Protein AF-0000000079914104 (afdb_homodimer)

InterPro domains:
  IPR000845 Nucleoside phosphorylase domain [PF01048] (27-162)
  IPR035994 Nucleoside phosphorylase superfamily [G3DSA:3.40.50.1580] (1-183)
  IPR035994 Nucleoside phosphorylase superfamily [SSF53167] (6-178)

Structure (mmCIF, N/CA/C/O backbone):
data_AF-0000000079914104-model_v1
#
loop_
_entity.id
_entity.type
_entity.pdbx_description
1 polymer Nucleosidase
#
loop_
_atom_site.group_PDB
_atom_site.id
_atom_site.type_symbol
_atom_site.label_atom_id
_atom_site.label_alt_id
_atom_site.label_comp_id
_atom_site.label_asym_id
_atom_site.label_entity_id
_atom_site.label_seq_id
_atom_site.pdbx_PDB_ins_code
_atom_site.Cartn_x
_atom_site.Cartn_y
_atom_site.Cartn_z
_atom_site.occupancy
_atom_site.B_iso_or_equiv
_atom_site.auth_seq_id
_atom_site.auth_comp_id
_atom_site.auth_asym_id
_atom_site.auth_atom_id
_atom_site.pdbx_PDB_model_num
ATOM 1 N N . MET A 1 1 ? -22.203 20.688 16.156 1 65.44 1 MET A N 1
ATOM 2 C CA . MET A 1 1 ? -22.875 19.812 15.203 1 65.44 1 MET A CA 1
ATOM 3 C C . MET A 1 1 ? -21.875 18.859 14.539 1 65.44 1 MET A C 1
ATOM 5 O O . MET A 1 1 ? -20.734 19.234 14.297 1 65.44 1 MET A O 1
ATOM 9 N N . SER A 1 2 ? -22.172 17.594 14.477 1 76.88 2 SER A N 1
ATOM 10 C CA . SER A 1 2 ? -21.281 16.578 13.922 1 76.88 2 SER A CA 1
ATOM 11 C C . SER A 1 2 ? -20.984 16.859 12.453 1 76.88 2 SER A C 1
ATOM 13 O O . SER A 1 2 ? -21.875 17.266 11.695 1 76.88 2 SER A O 1
ATOM 15 N N . ARG A 1 3 ? -19.688 17.062 12.133 1 85.38 3 ARG A N 1
ATOM 16 C CA . ARG A 1 3 ? -19.25 17.188 10.742 1 85.38 3 ARG A CA 1
ATOM 17 C C . ARG A 1 3 ? -19.031 15.812 10.109 1 85.38 3 ARG A C 1
ATOM 19 O O . ARG A 1 3 ? -17.906 15.469 9.742 1 85.38 3 ARG A O 1
ATOM 26 N N . SER A 1 4 ? -20.141 15.109 9.859 1 85.88 4 SER A N 1
ATOM 27 C CA . SER A 1 4 ? -20.078 13.742 9.344 1 85.88 4 SER A CA 1
ATOM 28 C C . SER A 1 4 ? -19.734 13.742 7.852 1 85.88 4 SER A C 1
ATOM 30 O O . SER A 1 4 ? -19.484 12.68 7.27 1 85.88 4 SER A O 1
ATOM 32 N N . ASP A 1 5 ? -19.641 14.969 7.359 1 94.81 5 ASP A N 1
ATOM 33 C CA . ASP A 1 5 ? -19.312 15.102 5.945 1 94.81 5 ASP A CA 1
ATOM 34 C C . ASP A 1 5 ? -17.797 15.055 5.723 1 94.81 5 ASP A C 1
ATOM 36 O O . ASP A 1 5 ? -17.328 15.039 4.582 1 94.81 5 ASP A O 1
ATOM 40 N N . ILE A 1 6 ? -17.031 15.039 6.879 1 97.25 6 ILE A N 1
ATOM 41 C CA . ILE A 1 6 ? -15.578 15 6.805 1 97.25 6 ILE A CA 1
ATOM 42 C C . ILE A 1 6 ? -15.047 13.828 7.625 1 97.25 6 ILE A C 1
ATOM 44 O O . ILE A 1 6 ? -15.469 13.617 8.766 1 97.25 6 ILE A O 1
ATOM 48 N N . LEU A 1 7 ? -14.219 13.047 7.031 1 98.31 7 LEU A N 1
ATOM 49 C CA . LEU A 1 7 ? -13.484 11.992 7.719 1 98.31 7 LEU A CA 1
ATOM 50 C C . LEU A 1 7 ? -12 12.328 7.809 1 98.31 7 LEU A C 1
ATOM 52 O O . LEU A 1 7 ? -11.32 12.438 6.785 1 98.31 7 LEU A O 1
ATOM 56 N N . VAL A 1 8 ? -11.523 12.547 9.023 1 98.81 8 VAL A N 1
ATOM 57 C CA . VAL A 1 8 ? -10.102 12.812 9.234 1 98.81 8 VAL A CA 1
ATOM 58 C C . VAL A 1 8 ? -9.344 11.492 9.352 1 98.81 8 VAL A C 1
ATOM 60 O O . VAL A 1 8 ? -9.727 10.617 10.133 1 98.81 8 VAL A O 1
ATOM 63 N N . VAL A 1 9 ? -8.289 11.336 8.555 1 98.88 9 VAL A N 1
ATOM 64 C CA . VAL A 1 9 ? -7.5 10.109 8.492 1 98.88 9 VAL A CA 1
ATOM 65 C C . VAL A 1 9 ? -6.074 10.391 8.969 1 98.88 9 VAL A C 1
ATOM 67 O O . VAL A 1 9 ? -5.418 11.312 8.484 1 98.88 9 VAL A O 1
ATOM 70 N N . SER A 1 10 ? -5.617 9.609 9.922 1 98.81 10 SER A N 1
ATOM 71 C CA . SER A 1 10 ? -4.27 9.719 10.469 1 98.81 10 SER A CA 1
ATOM 72 C C . SER A 1 10 ? -3.633 8.344 10.664 1 98.81 10 SER A C 1
ATOM 74 O O . SER A 1 10 ? -4.328 7.367 10.945 1 98.81 10 SER A O 1
ATOM 76 N N . ALA A 1 11 ? -2.295 8.312 10.531 1 97.94 11 ALA A N 1
ATOM 77 C CA . ALA A 1 11 ? -1.605 7.039 10.727 1 97.94 11 ALA A CA 1
ATOM 78 C C . ALA A 1 11 ? -1.602 6.641 12.203 1 97.94 11 ALA A C 1
ATOM 80 O O . ALA A 1 11 ? -1.778 5.469 12.531 1 97.94 11 ALA A O 1
ATOM 81 N N . THR A 1 12 ? -1.404 7.637 13.031 1 96.81 12 THR A N 1
ATOM 82 C CA . THR A 1 12 ? -1.257 7.336 14.445 1 96.81 12 THR A CA 1
ATOM 83 C C . THR A 1 12 ? -2.211 8.188 15.281 1 96.81 12 THR A C 1
ATOM 85 O O . THR A 1 12 ? -2.607 9.273 14.859 1 96.81 12 THR A O 1
ATOM 88 N N . LYS A 1 13 ? -2.549 7.66 16.516 1 96.69 13 LYS A N 1
ATOM 89 C CA . LYS A 1 13 ? -3.383 8.398 17.453 1 96.69 13 LYS A CA 1
ATOM 90 C C . LYS A 1 13 ? -2.703 9.695 17.891 1 96.69 13 LYS A C 1
ATOM 92 O O . LYS A 1 13 ? -3.367 10.711 18.109 1 96.69 13 LYS A O 1
ATOM 97 N N . ALA A 1 14 ? -1.361 9.672 17.969 1 94.94 14 ALA A N 1
ATOM 98 C CA . ALA A 1 14 ? -0.592 10.82 18.438 1 94.94 14 ALA A CA 1
ATOM 99 C C . ALA A 1 14 ? -0.78 12.016 17.5 1 94.94 14 ALA A C 1
ATOM 101 O O . ALA A 1 14 ? -0.919 13.148 17.969 1 94.94 14 ALA A O 1
ATOM 102 N N . GLU A 1 15 ? -0.862 11.773 16.25 1 95.69 15 GLU A N 1
ATOM 103 C CA . GLU A 1 15 ? -1.019 12.844 15.266 1 95.69 15 GLU A CA 1
ATOM 104 C C . GLU A 1 15 ? -2.434 13.414 15.289 1 95.69 15 GLU A C 1
ATOM 106 O O . GLU A 1 15 ? -2.654 14.555 14.883 1 95.69 15 GLU A O 1
ATOM 111 N N . ALA A 1 16 ? -3.383 12.656 15.766 1 98 16 ALA A N 1
ATOM 112 C CA . ALA A 1 16 ? -4.789 13.039 15.695 1 98 16 ALA A CA 1
ATOM 113 C C . ALA A 1 16 ? -5.312 13.461 17.062 1 98 16 ALA A C 1
ATOM 115 O O . ALA A 1 16 ? -6.516 13.68 17.234 1 98 16 ALA A O 1
ATOM 116 N N . VAL A 1 17 ? -4.414 13.57 18.016 1 97.69 17 VAL A N 1
ATOM 117 C CA . VAL A 1 17 ? -4.805 13.672 19.422 1 97.69 17 VAL A CA 1
ATOM 118 C C . VAL A 1 17 ? -5.57 14.969 19.656 1 97.69 17 VAL A C 1
ATOM 120 O O . VAL A 1 17 ? -6.422 15.039 20.547 1 97.69 17 VAL A O 1
ATOM 123 N N . HIS A 1 18 ? -5.43 15.977 18.859 1 98.31 18 HIS A N 1
ATOM 124 C CA . HIS A 1 18 ? -6.062 17.266 19.094 1 98.31 18 HIS A CA 1
ATOM 125 C C . HIS A 1 18 ? -7.152 17.547 18.062 1 98.31 18 HIS A C 1
ATOM 127 O O . HIS A 1 18 ? -7.684 18.656 17.984 1 98.31 18 HIS A O 1
ATOM 133 N N . VAL A 1 19 ? -7.461 16.531 17.188 1 98.38 19 VAL A N 1
ATOM 134 C CA . VAL A 1 19 ? -8.531 16.719 16.203 1 98.38 19 VAL A CA 1
ATOM 135 C C . VAL A 1 19 ? -9.82 17.094 16.922 1 98.38 19 VAL A C 1
ATOM 137 O O . VAL A 1 19 ? -10.219 16.438 17.891 1 98.38 19 VAL A O 1
ATOM 140 N N . PRO A 1 20 ? -10.492 18.172 16.5 1 97.81 20 PRO A N 1
ATOM 141 C CA . PRO A 1 20 ? -11.75 18.562 17.141 1 97.81 20 PRO A CA 1
ATOM 142 C C . PRO A 1 20 ? -12.766 17.422 17.188 1 97.81 20 PRO A C 1
ATOM 144 O O . PRO A 1 20 ? -12.859 16.641 16.234 1 97.81 20 PRO A O 1
ATOM 147 N N . PRO A 1 21 ? -13.562 17.344 18.203 1 96 21 PRO A N 1
ATOM 148 C CA . PRO A 1 21 ? -14.445 16.203 18.422 1 96 21 PRO A CA 1
ATOM 149 C C . PRO A 1 21 ? -15.586 16.125 17.406 1 96 21 PRO A C 1
ATOM 151 O O . PRO A 1 21 ? -16.25 15.102 17.281 1 96 21 PRO A O 1
ATOM 154 N N . GLU A 1 22 ? -15.844 17.203 16.703 1 96.56 22 GLU A N 1
ATOM 155 C CA . GLU A 1 22 ? -16.938 17.203 15.734 1 96.56 22 GLU A CA 1
ATOM 156 C C . GLU A 1 22 ? -16.578 16.375 14.508 1 96.56 22 GLU A C 1
ATOM 158 O O . GLU A 1 22 ? -17.453 16.047 13.703 1 96.56 22 GLU A O 1
ATOM 163 N N . PHE A 1 23 ? -15.273 16.047 14.344 1 97.62 23 PHE A N 1
ATOM 164 C CA . PHE A 1 23 ? -14.852 15.273 13.188 1 97.62 23 PHE A CA 1
ATOM 165 C C . PHE A 1 23 ? -14.75 13.797 13.547 1 97.62 23 PHE A C 1
ATOM 167 O O . PHE A 1 23 ? -14.305 13.438 14.641 1 97.62 23 PHE A O 1
ATOM 174 N N . ASP A 1 24 ? -15.172 12.922 12.633 1 97.06 24 ASP A N 1
ATOM 175 C CA . ASP A 1 24 ? -14.828 11.508 12.727 1 97.06 24 ASP A CA 1
ATOM 176 C C . ASP A 1 24 ? -13.359 11.273 12.375 1 97.06 24 ASP A C 1
ATOM 178 O O . ASP A 1 24 ? -12.828 11.898 11.461 1 97.06 24 ASP A O 1
ATOM 182 N N . VAL A 1 25 ? -12.703 10.359 13.141 1 98.44 25 VAL A N 1
ATOM 183 C CA . VAL A 1 25 ? -11.289 10.094 12.938 1 98.44 25 VAL A CA 1
ATOM 184 C C . VAL A 1 25 ? -11.078 8.617 12.609 1 98.44 25 VAL A C 1
ATOM 186 O O . VAL A 1 25 ? -11.672 7.746 13.25 1 98.44 25 VAL A O 1
ATOM 189 N N . LEU A 1 26 ? -10.328 8.336 11.625 1 98.62 26 LEU A N 1
ATOM 190 C CA . LEU A 1 26 ? -9.867 7 11.289 1 98.62 26 LEU A CA 1
ATOM 191 C C . LEU A 1 26 ? -8.359 6.875 11.492 1 98.62 26 LEU A C 1
ATOM 193 O O . LEU A 1 26 ? -7.578 7.602 10.875 1 98.62 26 LEU A O 1
ATOM 197 N N . ILE A 1 27 ? -7.961 5.992 12.375 1 98.69 27 ILE A N 1
ATOM 198 C CA . ILE A 1 27 ? -6.555 5.66 12.562 1 98.69 27 ILE A CA 1
ATOM 199 C C . ILE A 1 27 ? -6.191 4.453 11.703 1 98.69 27 ILE A C 1
ATOM 201 O O . ILE A 1 27 ? -6.746 3.365 11.883 1 98.69 27 ILE A O 1
ATOM 205 N N . THR A 1 28 ? -5.223 4.613 10.828 1 98.31 28 THR A N 1
ATOM 206 C CA . THR A 1 28 ? -4.996 3.592 9.812 1 98.31 28 THR A CA 1
ATOM 207 C C . THR A 1 28 ? -3.857 2.662 10.219 1 98.31 28 THR A C 1
ATOM 209 O O . THR A 1 28 ? -3.77 1.53 9.742 1 98.31 28 THR A O 1
ATOM 212 N N . GLY A 1 29 ? -2.98 3.189 11.047 1 97.19 29 GLY A N 1
ATOM 213 C CA . GLY A 1 29 ? -1.681 2.553 11.18 1 97.19 29 GLY A CA 1
ATOM 214 C C . GLY A 1 29 ? -0.665 3.047 10.172 1 97.19 29 GLY A C 1
ATOM 215 O O . GLY A 1 29 ? -1.014 3.77 9.234 1 97.19 29 GLY A O 1
ATOM 216 N N . ILE A 1 30 ? 0.564 2.623 10.383 1 97.5 30 ILE A N 1
ATOM 217 C CA . ILE A 1 30 ? 1.672 3.189 9.617 1 97.5 30 ILE A CA 1
ATOM 218 C C . ILE A 1 30 ? 1.919 2.35 8.367 1 97.5 30 ILE A C 1
ATOM 220 O O . ILE A 1 30 ? 1.896 1.118 8.422 1 97.5 30 ILE A O 1
ATOM 224 N N . GLY A 1 31 ? 2.094 3.064 7.254 1 97.81 31 GLY A N 1
ATOM 225 C CA . GLY A 1 31 ? 2.451 2.396 6.012 1 97.81 31 GLY A CA 1
ATOM 226 C C . GLY A 1 31 ? 1.366 2.48 4.957 1 97.81 31 GLY A C 1
ATOM 227 O O . GLY A 1 31 ? 0.191 2.67 5.277 1 97.81 31 GLY A O 1
ATOM 228 N N . LYS A 1 32 ? 1.755 2.246 3.736 1 98.38 32 LYS A N 1
ATOM 229 C CA . LYS A 1 32 ? 0.856 2.426 2.6 1 98.38 32 LYS A CA 1
ATOM 230 C C . LYS A 1 32 ? -0.249 1.375 2.6 1 98.38 32 LYS A C 1
ATOM 232 O O . LYS A 1 32 ? -1.427 1.705 2.445 1 98.38 32 LYS A O 1
ATOM 237 N N . VAL A 1 33 ? 0.101 0.104 2.848 1 98.62 33 VAL A N 1
ATOM 238 C CA . VAL A 1 33 ? -0.882 -0.971 2.768 1 98.62 33 VAL A CA 1
ATOM 239 C C . VAL A 1 33 ? -1.924 -0.803 3.869 1 98.62 33 VAL A C 1
ATOM 241 O O . VAL A 1 33 ? -3.127 -0.886 3.613 1 98.62 33 VAL A O 1
ATOM 244 N N . SER A 1 34 ? -1.472 -0.48 5.086 1 98.5 34 SER A N 1
ATOM 245 C CA . SER A 1 34 ? -2.391 -0.256 6.195 1 98.5 34 SER A CA 1
ATOM 246 C C . SER A 1 34 ? -3.34 0.9 5.906 1 98.5 34 SER A C 1
ATOM 248 O O . SER A 1 34 ? -4.551 0.778 6.098 1 98.5 34 SER A O 1
ATOM 250 N N . ALA A 1 35 ? -2.773 1.968 5.414 1 98.69 35 ALA A N 1
ATOM 251 C CA . ALA A 1 35 ? -3.572 3.154 5.121 1 98.69 35 ALA A CA 1
ATOM 252 C C . ALA A 1 35 ? -4.574 2.879 4.004 1 98.69 35 ALA A C 1
ATOM 254 O O . ALA A 1 35 ? -5.75 3.227 4.113 1 98.69 35 ALA A O 1
ATOM 255 N N . ALA A 1 36 ? -4.094 2.236 2.951 1 98.69 36 ALA A N 1
ATOM 256 C CA . ALA A 1 36 ? -4.938 1.932 1.799 1 98.69 36 ALA A CA 1
ATOM 257 C C . ALA A 1 36 ? -6.137 1.081 2.207 1 98.69 36 ALA A C 1
ATOM 259 O O . ALA A 1 36 ? -7.281 1.407 1.875 1 98.69 36 ALA A O 1
ATOM 260 N N . VAL A 1 37 ? -5.891 0.035 2.975 1 98.69 37 VAL A N 1
ATOM 261 C CA . VAL A 1 37 ? -6.934 -0.907 3.361 1 98.69 37 VAL A CA 1
ATOM 262 C C . VAL A 1 37 ? -7.918 -0.228 4.309 1 98.69 37 VAL A C 1
ATOM 264 O O . VAL A 1 37 ? -9.133 -0.339 4.137 1 98.69 37 VAL A O 1
ATOM 267 N N . ALA A 1 38 ? -7.391 0.498 5.285 1 98.69 38 ALA A N 1
ATOM 268 C CA . ALA A 1 38 ? -8.242 1.146 6.281 1 98.69 38 ALA A CA 1
ATOM 269 C C . ALA A 1 38 ? -9.203 2.135 5.621 1 98.69 38 ALA A C 1
ATOM 271 O O . ALA A 1 38 ? -10.398 2.146 5.926 1 98.69 38 ALA A O 1
ATOM 272 N N . VAL A 1 39 ? -8.664 2.928 4.723 1 98.81 39 VAL A N 1
ATOM 273 C CA . VAL A 1 39 ? -9.477 3.959 4.078 1 98.81 39 VAL A CA 1
ATOM 274 C C . VAL A 1 39 ? -10.492 3.309 3.146 1 98.81 39 VAL A C 1
ATOM 276 O O . VAL A 1 39 ? -11.68 3.645 3.182 1 98.81 39 VAL A O 1
ATOM 279 N N . ALA A 1 40 ? -10.055 2.342 2.336 1 98.5 40 ALA A N 1
ATOM 280 C CA . ALA A 1 40 ? -10.977 1.658 1.431 1 98.5 40 ALA A CA 1
ATOM 281 C C . ALA A 1 40 ? -12.094 0.975 2.205 1 98.5 40 ALA A C 1
ATOM 283 O O . ALA A 1 40 ? -13.266 1.066 1.822 1 98.5 40 ALA A O 1
ATOM 284 N N . LYS A 1 41 ? -11.734 0.336 3.285 1 97.56 41 LYS A N 1
ATOM 285 C CA . LYS A 1 41 ? -12.727 -0.35 4.113 1 97.56 41 LYS A CA 1
ATOM 286 C C . LYS A 1 41 ? -13.711 0.64 4.727 1 97.56 41 LYS A C 1
ATOM 288 O O . LYS A 1 41 ? -14.922 0.442 4.648 1 97.56 41 LYS A O 1
ATOM 293 N N . ALA A 1 42 ? -13.195 1.707 5.305 1 97.62 42 ALA A N 1
ATOM 294 C CA . ALA A 1 42 ? -14.047 2.699 5.961 1 97.62 42 ALA A CA 1
ATOM 295 C C . ALA A 1 42 ? -15.016 3.334 4.969 1 97.62 42 ALA A C 1
ATOM 297 O O . ALA A 1 42 ? -16.203 3.51 5.277 1 97.62 42 ALA A O 1
ATOM 298 N N . LEU A 1 43 ? -14.523 3.639 3.791 1 97.06 43 LEU A N 1
ATOM 299 C CA . LEU A 1 43 ? -15.344 4.328 2.803 1 97.06 43 LEU A CA 1
ATOM 300 C C . LEU A 1 43 ? -16.406 3.396 2.225 1 97.06 43 LEU A C 1
ATOM 302 O O . LEU A 1 43 ? -17.406 3.854 1.673 1 97.06 43 LEU A O 1
ATOM 306 N N . GLY A 1 44 ? -16.156 2.074 2.311 1 93.62 44 GLY A N 1
ATOM 307 C CA . GLY A 1 44 ? -17.156 1.099 1.918 1 93.62 44 GLY A CA 1
ATOM 308 C C . GLY A 1 44 ? -18.422 1.175 2.752 1 93.62 44 GLY A C 1
ATOM 309 O O . GLY A 1 44 ? -19.484 0.708 2.328 1 93.62 44 GLY A O 1
ATOM 310 N N . ASP A 1 45 ? -18.312 1.759 3.926 1 91.56 45 ASP A N 1
ATOM 311 C CA . ASP A 1 45 ? -19.453 1.853 4.84 1 91.56 45 ASP A CA 1
ATOM 312 C C . ASP A 1 45 ? -20.344 3.041 4.488 1 91.56 45 ASP A C 1
ATOM 314 O O . ASP A 1 45 ? -21.438 3.193 5.047 1 91.56 45 ASP A O 1
ATOM 318 N N . TYR A 1 46 ? -19.875 3.904 3.557 1 93.12 46 TYR A N 1
ATOM 319 C CA . TYR A 1 46 ? -20.656 5.059 3.113 1 93.12 46 TYR A CA 1
ATOM 320 C C . TYR A 1 46 ? -21.391 4.758 1.816 1 93.12 46 TYR A C 1
ATOM 322 O O . TYR A 1 46 ? -20.875 4.035 0.957 1 93.12 46 TYR A O 1
ATOM 330 N N . PRO A 1 47 ? -22.625 5.355 1.673 1 91.12 47 PRO A N 1
ATOM 331 C CA . PRO A 1 47 ? -23.266 5.242 0.367 1 91.12 47 PRO A CA 1
ATOM 332 C C . PRO A 1 47 ? -22.469 5.902 -0.752 1 91.12 47 PRO A C 1
ATOM 334 O O . PRO A 1 47 ? -21.812 6.922 -0.525 1 91.12 47 PRO A O 1
ATOM 337 N N . SER A 1 48 ? -22.562 5.301 -1.927 1 88.38 48 SER A N 1
ATOM 338 C CA . SER A 1 48 ? -21.781 5.773 -3.068 1 88.38 48 SER A CA 1
ATOM 339 C C . SER A 1 48 ? -22.078 7.242 -3.367 1 88.38 48 SER A C 1
ATOM 341 O O . SER A 1 48 ? -21.203 7.969 -3.84 1 88.38 48 SER A O 1
ATOM 343 N N . SER A 1 49 ? -23.25 7.703 -3.006 1 90.25 49 SER A N 1
ATOM 344 C CA . SER A 1 49 ? -23.672 9.062 -3.336 1 90.25 49 SER A CA 1
ATOM 345 C C . SER A 1 49 ? -23.344 10.023 -2.201 1 90.25 49 SER A C 1
ATOM 347 O O . SER A 1 49 ? -23.516 11.242 -2.344 1 90.25 49 SER A O 1
ATOM 349 N N . GLN A 1 50 ? -22.844 9.461 -1.125 1 93.12 50 GLN A N 1
ATOM 350 C CA . GLN A 1 50 ? -22.641 10.305 0.047 1 93.12 50 GLN A CA 1
ATOM 351 C C . GLN A 1 50 ? -21.297 10 0.713 1 93.12 50 GLN A C 1
ATOM 353 O O . GLN A 1 50 ? -21.234 9.75 1.919 1 93.12 50 GLN A O 1
ATOM 358 N N . LYS A 1 51 ? -20.281 10.078 -0.081 1 96.44 51 LYS A N 1
ATOM 359 C CA . LYS A 1 51 ? -18.938 9.906 0.472 1 96.44 51 LYS A CA 1
ATOM 360 C C . LYS A 1 51 ? -18.469 11.172 1.186 1 96.44 51 LYS A C 1
ATOM 362 O O . LYS A 1 51 ? -18.75 12.281 0.734 1 96.44 51 LYS A O 1
ATOM 367 N N . PRO A 1 52 ? -17.781 11.055 2.262 1 97.44 52 PRO A N 1
ATOM 368 C CA . PRO A 1 52 ? -17.234 12.234 2.932 1 97.44 52 PRO A CA 1
ATOM 369 C C . PRO A 1 52 ? -16 12.797 2.213 1 97.44 52 PRO A C 1
ATOM 371 O O . PRO A 1 52 ? -15.398 12.109 1.389 1 97.44 52 PRO A O 1
ATOM 374 N N . LEU A 1 53 ? -15.734 14.055 2.498 1 97.44 53 LEU A N 1
ATOM 375 C CA . LEU A 1 53 ? -14.383 14.547 2.242 1 97.44 53 LEU A CA 1
ATOM 376 C C . LEU A 1 53 ? -13.383 13.898 3.191 1 97.44 53 LEU A C 1
ATOM 378 O O . LEU A 1 53 ? -13.539 13.969 4.414 1 97.44 53 LEU A O 1
ATOM 382 N N . VAL A 1 54 ? -12.422 13.258 2.625 1 98.44 54 VAL A N 1
ATOM 383 C CA . VAL A 1 54 ? -11.359 12.672 3.438 1 98.44 54 VAL A CA 1
ATOM 384 C C . VAL A 1 54 ? -10.219 13.664 3.59 1 98.44 54 VAL A C 1
ATOM 386 O O . VAL A 1 54 ? -9.719 14.203 2.6 1 98.44 54 VAL A O 1
ATOM 389 N N . VAL A 1 55 ? -9.852 13.953 4.828 1 98.69 55 VAL A N 1
ATOM 390 C CA . VAL A 1 55 ? -8.703 14.805 5.109 1 98.69 55 VAL A CA 1
ATOM 391 C C . VAL A 1 55 ? -7.609 13.992 5.801 1 98.69 55 VAL A C 1
ATOM 393 O O . VAL A 1 55 ? -7.742 13.633 6.973 1 98.69 55 VAL A O 1
ATOM 396 N N . ASN A 1 56 ? -6.566 13.742 5.074 1 98.88 56 ASN A N 1
ATOM 397 C CA . ASN A 1 56 ? -5.414 13.055 5.656 1 98.88 56 ASN A CA 1
ATOM 398 C C . ASN A 1 56 ? -4.461 14.039 6.328 1 98.88 56 ASN A C 1
ATOM 400 O O . ASN A 1 56 ? -3.867 14.891 5.66 1 98.88 56 ASN A O 1
ATOM 404 N N . ILE A 1 57 ? -4.324 13.883 7.578 1 98.81 57 ILE A N 1
ATOM 405 C CA . ILE A 1 57 ? -3.393 14.727 8.32 1 98.81 57 ILE A CA 1
ATOM 406 C C . ILE A 1 57 ? -2.199 13.891 8.781 1 98.81 57 ILE A C 1
ATOM 408 O O . ILE A 1 57 ? -2.303 12.672 8.914 1 98.81 57 ILE A O 1
ATOM 412 N N . GLY A 1 58 ? -1.088 14.586 9.008 1 97.69 58 GLY A N 1
ATOM 413 C CA . GLY A 1 58 ? 0.087 13.93 9.555 1 97.69 58 GLY A CA 1
ATOM 414 C C . GLY A 1 58 ? 1.354 14.75 9.414 1 97.69 58 GLY A C 1
ATOM 415 O O . GLY A 1 58 ? 1.34 15.82 8.797 1 97.69 58 GLY A O 1
ATOM 416 N N . THR A 1 59 ? 2.406 14.25 10.031 1 95.5 59 THR A N 1
ATOM 417 C CA . THR A 1 59 ? 3.721 14.859 9.883 1 95.5 59 THR A CA 1
ATOM 418 C C . THR A 1 59 ? 4.391 14.391 8.594 1 95.5 59 THR A C 1
ATOM 420 O O . THR A 1 59 ? 4.047 13.336 8.055 1 95.5 59 THR A O 1
ATOM 423 N N . ALA A 1 60 ? 5.227 15.234 8.055 1 95.56 60 ALA A N 1
ATOM 424 C CA . ALA A 1 60 ? 6.031 14.898 6.879 1 95.56 60 ALA A CA 1
ATOM 425 C C . ALA A 1 60 ? 7.473 15.359 7.055 1 95.56 60 ALA A C 1
ATOM 427 O O . ALA A 1 60 ? 7.762 16.219 7.902 1 95.56 60 ALA A O 1
ATOM 428 N N . GLY A 1 61 ? 8.344 14.688 6.379 1 93.5 61 GLY A N 1
ATOM 429 C CA . GLY A 1 61 ? 9.711 15.18 6.285 1 93.5 61 GLY A CA 1
ATOM 430 C C . GLY A 1 61 ? 9.906 16.188 5.172 1 93.5 61 GLY A C 1
ATOM 431 O O . GLY A 1 61 ? 9.328 16.047 4.09 1 93.5 61 GLY A O 1
ATOM 432 N N . ALA A 1 62 ? 10.727 17.156 5.453 1 94.25 62 ALA A N 1
ATOM 433 C CA . ALA A 1 62 ? 11.102 18.109 4.418 1 94.25 62 ALA A CA 1
ATOM 434 C C . ALA A 1 62 ? 12.266 17.578 3.582 1 94.25 62 ALA A C 1
ATOM 436 O O . ALA A 1 62 ? 13.211 16.984 4.121 1 94.25 62 ALA A O 1
ATOM 437 N N . LEU A 1 63 ? 12.164 17.812 2.25 1 94.25 63 LEU A N 1
ATOM 438 C CA . LEU A 1 63 ? 13.25 17.391 1.375 1 94.25 63 LEU A CA 1
ATOM 439 C C . LEU A 1 63 ? 14.148 18.562 1.008 1 94.25 63 LEU A C 1
ATOM 441 O O . LEU A 1 63 ? 15.219 18.375 0.434 1 94.25 63 LEU A O 1
ATOM 445 N N . HIS A 1 64 ? 13.625 19.75 1.264 1 91.62 64 HIS A N 1
ATOM 446 C CA . HIS A 1 64 ? 14.406 20.969 1.042 1 91.62 64 HIS A CA 1
ATOM 447 C C . HIS A 1 64 ? 14.641 21.719 2.348 1 91.62 64 HIS A C 1
ATOM 449 O O . HIS A 1 64 ? 13.797 21.688 3.248 1 91.62 64 HIS A O 1
ATOM 455 N N . GLU A 1 65 ? 15.734 22.422 2.271 1 81.06 65 GLU A N 1
ATOM 456 C CA . GLU A 1 65 ? 16.062 23.219 3.449 1 81.06 65 GLU A CA 1
ATOM 457 C C . GLU A 1 65 ? 15.016 24.297 3.707 1 81.06 65 GLU A C 1
ATOM 459 O O . GLU A 1 65 ? 14.453 24.859 2.766 1 81.06 65 GLU A O 1
ATOM 464 N N . HIS A 1 66 ? 14.672 24.5 4.91 1 74.38 66 HIS A N 1
ATOM 465 C CA . HIS A 1 66 ? 13.836 25.594 5.402 1 74.38 66 HIS A CA 1
ATOM 466 C C . HIS A 1 66 ? 12.367 25.359 5.082 1 74.38 66 HIS A C 1
ATOM 468 O O . HIS A 1 66 ? 11.555 26.297 5.137 1 74.38 66 HIS A O 1
ATOM 474 N N . HIS A 1 67 ? 12.117 24.188 4.59 1 80.62 67 HIS A N 1
ATOM 475 C CA . HIS A 1 67 ? 10.703 23.875 4.457 1 80.62 67 HIS A CA 1
ATOM 476 C C . HIS A 1 67 ? 10.102 23.453 5.793 1 80.62 67 HIS A C 1
ATOM 478 O O . HIS A 1 67 ? 10.453 22.406 6.336 1 80.62 67 HIS A O 1
ATOM 484 N N . SER A 1 68 ? 9.406 24.344 6.41 1 90.88 68 SER A N 1
ATOM 485 C CA . SER A 1 68 ? 8.68 24.047 7.637 1 90.88 68 SER A CA 1
ATOM 486 C C . SER A 1 68 ? 7.281 24.656 7.617 1 90.88 68 SER A C 1
ATOM 488 O O . SER A 1 68 ? 6.992 25.531 6.793 1 90.88 68 SER A O 1
ATOM 490 N N . GLY A 1 69 ? 6.457 24.047 8.43 1 94.81 69 GLY A N 1
ATOM 491 C CA . GLY A 1 69 ? 5.102 24.562 8.516 1 94.81 69 GLY A CA 1
ATOM 492 C C . GLY A 1 69 ? 4.066 23.609 7.949 1 94.81 69 GLY A C 1
ATOM 493 O O . GLY A 1 69 ? 4.266 22.391 7.941 1 94.81 69 GLY A O 1
ATOM 494 N N . LEU A 1 70 ? 2.934 24.219 7.594 1 97.06 70 LEU A N 1
ATOM 495 C CA . LEU A 1 70 ? 1.807 23.438 7.105 1 97.06 70 LEU A CA 1
ATOM 496 C C . LEU A 1 70 ? 1.782 23.406 5.582 1 97.06 70 LEU A C 1
ATOM 498 O O . LEU A 1 70 ? 1.993 24.438 4.938 1 97.06 70 LEU A O 1
ATOM 502 N N . PHE A 1 71 ? 1.56 22.266 5.086 1 98.06 71 PHE A N 1
ATOM 503 C CA . PHE A 1 71 ? 1.481 22.094 3.641 1 98.06 71 PHE A CA 1
ATOM 504 C C . PHE A 1 71 ? 0.188 21.375 3.256 1 98.06 71 PHE A C 1
ATOM 506 O O . PHE A 1 71 ? -0.293 20.516 3.986 1 98.06 71 PHE A O 1
ATOM 513 N N . THR A 1 72 ? -0.36 21.719 2.125 1 98.5 72 THR A N 1
ATOM 514 C CA . THR A 1 72 ? -1.465 21.031 1.469 1 98.5 72 THR A CA 1
ATOM 515 C C . THR A 1 72 ? -1.082 20.625 0.049 1 98.5 72 THR A C 1
ATOM 517 O O . THR A 1 72 ? -1.451 21.297 -0.916 1 98.5 72 THR A O 1
ATOM 520 N N . PRO A 1 73 ? -0.381 19.531 -0.083 1 98.62 73 PRO A N 1
ATOM 521 C CA . PRO A 1 73 ? 0.218 19.141 -1.362 1 98.62 73 PRO A CA 1
ATOM 522 C C . PRO A 1 73 ? -0.794 19.125 -2.506 1 98.62 73 PRO A C 1
ATOM 524 O O . PRO A 1 73 ? -1.938 18.703 -2.312 1 98.62 73 PRO A O 1
ATOM 527 N N . SER A 1 74 ? -0.353 19.484 -3.746 1 98.69 74 SER A N 1
ATOM 528 C CA . SER A 1 74 ? -1.154 19.469 -4.965 1 98.69 74 SER A CA 1
ATOM 529 C C . SER A 1 74 ? -0.92 18.188 -5.758 1 98.69 74 SER A C 1
ATOM 531 O O . SER A 1 74 ? -1.688 17.875 -6.668 1 98.69 74 SER A O 1
ATOM 533 N N . THR A 1 75 ? 0.212 17.562 -5.422 1 98.69 75 THR A N 1
ATOM 534 C CA . THR A 1 75 ? 0.588 16.312 -6.066 1 98.69 75 THR A CA 1
ATOM 535 C C . THR A 1 75 ? 1.135 15.32 -5.043 1 98.69 75 THR A C 1
ATOM 537 O O . THR A 1 75 ? 1.843 15.703 -4.113 1 98.69 75 THR A O 1
ATOM 540 N N . VAL A 1 76 ? 0.78 14.117 -5.195 1 98.81 76 VAL A N 1
ATOM 541 C CA . VAL A 1 76 ? 1.341 13.07 -4.34 1 98.81 76 VAL A CA 1
ATOM 542 C C . VAL A 1 76 ? 1.874 11.93 -5.199 1 98.81 76 VAL A C 1
ATOM 544 O O . VAL A 1 76 ? 1.24 11.531 -6.18 1 98.81 76 VAL A O 1
ATOM 547 N N . LEU A 1 77 ? 3.062 11.469 -4.875 1 98.5 77 LEU A N 1
ATOM 548 C CA . LEU A 1 77 ? 3.771 10.438 -5.625 1 98.5 77 LEU A CA 1
ATOM 549 C C . LEU A 1 77 ? 3.898 9.156 -4.805 1 98.5 77 LEU A C 1
ATOM 551 O O . LEU A 1 77 ? 4.156 9.211 -3.602 1 98.5 77 LEU A O 1
ATOM 555 N N . ASN A 1 78 ? 3.66 8.039 -5.434 1 98.19 78 ASN A N 1
ATOM 556 C CA . ASN A 1 78 ? 4.129 6.754 -4.926 1 98.19 78 ASN A CA 1
ATOM 557 C C . ASN A 1 78 ? 5.594 6.516 -5.273 1 98.19 78 ASN A C 1
ATOM 559 O O . ASN A 1 78 ? 5.902 5.785 -6.219 1 98.19 78 ASN A O 1
ATOM 563 N N . HIS A 1 79 ? 6.496 7.02 -4.457 1 94.62 79 HIS A N 1
ATOM 564 C CA . HIS A 1 79 ? 7.852 7.25 -4.953 1 94.62 79 HIS A CA 1
ATOM 565 C C . HIS A 1 79 ? 8.672 5.965 -4.918 1 94.62 79 HIS A C 1
ATOM 567 O O . HIS A 1 79 ? 9.688 5.855 -5.609 1 94.62 79 HIS A O 1
ATOM 573 N N . ASP A 1 80 ? 8.25 4.988 -4.105 1 91.69 80 ASP A N 1
ATOM 574 C CA . ASP A 1 80 ? 9.125 3.83 -3.951 1 91.69 80 ASP A CA 1
ATOM 575 C C . ASP A 1 80 ? 8.68 2.684 -4.859 1 91.69 80 ASP A C 1
ATOM 577 O O . ASP A 1 80 ? 9.234 1.586 -4.801 1 91.69 80 ASP A O 1
ATOM 581 N N . ILE A 1 81 ? 7.684 2.867 -5.695 1 95 81 ILE A N 1
ATOM 582 C CA . ILE A 1 81 ? 7.309 1.836 -6.66 1 95 81 ILE A CA 1
ATOM 583 C C . ILE A 1 81 ? 8.188 1.953 -7.906 1 95 81 ILE A C 1
ATOM 585 O O . ILE A 1 81 ? 8.547 3.059 -8.312 1 95 81 ILE A O 1
ATOM 589 N N . SER A 1 82 ? 8.523 0.828 -8.5 1 94.25 82 SER A N 1
ATOM 590 C CA . SER A 1 82 ? 9.328 0.813 -9.719 1 94.25 82 SER A CA 1
ATOM 591 C C . SER A 1 82 ? 8.484 1.169 -10.938 1 94.25 82 SER A C 1
ATOM 593 O O . SER A 1 82 ? 8.352 0.368 -11.867 1 94.25 82 SER A O 1
ATOM 595 N N . GLY A 1 83 ? 8 2.385 -10.898 1 93.62 83 GLY A N 1
ATOM 596 C CA . GLY A 1 83 ? 7.051 2.809 -11.914 1 93.62 83 GLY A CA 1
ATOM 597 C C . GLY A 1 83 ? 7.617 2.748 -13.32 1 93.62 83 GLY A C 1
ATOM 598 O O . GLY A 1 83 ? 6.973 2.232 -14.234 1 93.62 83 GLY A O 1
ATOM 599 N N . ASP A 1 84 ? 8.859 3.203 -13.508 1 91.94 84 ASP A N 1
ATOM 600 C CA . ASP A 1 84 ? 9.492 3.219 -14.82 1 91.94 84 ASP A CA 1
ATOM 601 C C . ASP A 1 84 ? 9.695 1.8 -15.344 1 91.94 84 ASP A C 1
ATOM 603 O O . ASP A 1 84 ? 9.445 1.524 -16.516 1 91.94 84 ASP A O 1
ATOM 607 N N . ALA A 1 85 ? 10.133 0.948 -14.445 1 91 85 ALA A N 1
ATOM 608 C CA . ALA A 1 85 ? 10.352 -0.443 -14.836 1 91 85 ALA A CA 1
ATOM 609 C C . ALA A 1 85 ? 9.039 -1.116 -15.227 1 91 85 ALA A C 1
ATOM 611 O O . ALA A 1 85 ? 8.977 -1.858 -16.203 1 91 85 ALA A O 1
ATOM 612 N N . ILE A 1 86 ? 7.992 -0.842 -14.492 1 93.12 86 ILE A N 1
ATOM 613 C CA . ILE A 1 86 ? 6.676 -1.418 -14.75 1 93.12 86 ILE A CA 1
ATOM 614 C C . ILE A 1 86 ? 6.156 -0.935 -16.094 1 93.12 86 ILE A C 1
ATOM 616 O O . ILE A 1 86 ? 5.684 -1.732 -16.906 1 93.12 86 ILE A O 1
ATOM 620 N N . ARG A 1 87 ? 6.301 0.325 -16.359 1 93.5 87 ARG A N 1
ATOM 621 C CA . ARG A 1 87 ? 5.871 0.896 -17.641 1 93.5 87 ARG A CA 1
ATOM 622 C C . ARG A 1 87 ? 6.688 0.331 -18.797 1 93.5 87 ARG A C 1
ATOM 624 O O . ARG A 1 87 ? 6.156 0.091 -19.875 1 93.5 87 ARG A O 1
ATOM 631 N N . ALA A 1 88 ? 7.98 0.078 -18.562 1 90.12 88 ALA A N 1
ATOM 632 C CA . ALA A 1 88 ? 8.859 -0.488 -19.578 1 90.12 88 ALA A CA 1
ATOM 633 C C . ALA A 1 88 ? 8.422 -1.897 -19.969 1 90.12 88 ALA A C 1
ATOM 635 O O . ALA A 1 88 ? 8.664 -2.346 -21.078 1 90.12 88 ALA A O 1
ATOM 636 N N . LEU A 1 89 ? 7.73 -2.555 -19.078 1 86.81 89 LEU A N 1
ATOM 637 C CA . LEU A 1 89 ? 7.23 -3.902 -19.328 1 86.81 89 LEU A CA 1
ATOM 638 C C . LEU A 1 89 ? 5.844 -3.857 -19.969 1 86.81 89 LEU A C 1
ATOM 640 O O . LEU A 1 89 ? 5.215 -4.898 -20.172 1 86.81 89 LEU A O 1
ATOM 644 N N . GLY A 1 90 ? 5.301 -2.672 -20.172 1 89.19 90 GLY A N 1
ATOM 645 C CA . GLY A 1 90 ? 4.051 -2.516 -20.906 1 89.19 90 GLY A CA 1
ATOM 646 C C . GLY A 1 90 ? 2.84 -2.445 -19.984 1 89.19 90 GLY A C 1
ATOM 647 O O . GLY A 1 90 ? 1.708 -2.652 -20.438 1 89.19 90 GLY A O 1
ATOM 648 N N . HIS A 1 91 ? 3.121 -2.15 -18.688 1 91.88 91 HIS A N 1
ATOM 649 C CA . HIS A 1 91 ? 2.014 -2.1 -17.75 1 91.88 91 HIS A CA 1
ATOM 650 C C . HIS A 1 91 ? 1.784 -0.68 -17.234 1 91.88 91 HIS A C 1
ATOM 652 O O . HIS A 1 91 ? 2.709 0.135 -17.219 1 91.88 91 HIS A O 1
ATOM 658 N N . GLU A 1 92 ? 0.561 -0.443 -16.875 1 92.12 92 GLU A N 1
ATOM 659 C CA . GLU A 1 92 ? 0.224 0.82 -16.219 1 92.12 92 GLU A CA 1
ATOM 660 C C . GLU A 1 92 ? 0.439 0.739 -14.719 1 92.12 92 GLU A C 1
ATOM 662 O O . GLU A 1 92 ? 0.34 -0.34 -14.125 1 92.12 92 GLU A O 1
ATOM 667 N N . VAL A 1 93 ? 0.826 1.87 -14.18 1 93.44 93 VAL A N 1
ATOM 668 C CA . VAL A 1 93 ? 1.024 1.933 -12.734 1 93.44 93 VAL A CA 1
ATOM 669 C C . VAL A 1 93 ? 0.548 3.283 -12.211 1 93.44 93 VAL A C 1
ATOM 671 O O . VAL A 1 93 ? 0.752 4.316 -12.852 1 93.44 93 VAL A O 1
ATOM 674 N N . ALA A 1 94 ? -0.167 3.256 -11.117 1 91.25 94 ALA A N 1
ATOM 675 C CA . ALA A 1 94 ? -0.568 4.484 -10.43 1 91.25 94 ALA A CA 1
ATOM 676 C C . ALA A 1 94 ? 0.52 4.957 -9.477 1 91.25 94 ALA A C 1
ATOM 678 O O . ALA A 1 94 ? 0.727 4.359 -8.414 1 91.25 94 ALA A O 1
ATOM 679 N N . ASP A 1 95 ? 1.241 6.023 -9.953 1 97.06 95 ASP A N 1
ATOM 680 C CA . ASP A 1 95 ? 2.328 6.457 -9.078 1 97.06 95 ASP A CA 1
ATOM 681 C C . ASP A 1 95 ? 2.34 7.973 -8.922 1 97.06 95 ASP A C 1
ATOM 683 O O . ASP A 1 95 ? 3.283 8.539 -8.367 1 97.06 95 ASP A O 1
ATOM 687 N N . ARG A 1 96 ? 1.333 8.594 -9.438 1 97.81 96 ARG A N 1
ATOM 688 C CA . ARG A 1 96 ? 1.185 10.039 -9.328 1 97.81 96 ARG A CA 1
ATOM 689 C C . ARG A 1 96 ? -0.286 10.438 -9.336 1 97.81 96 ARG A C 1
ATOM 691 O O . ARG A 1 96 ? -1.061 9.969 -10.172 1 97.81 96 ARG A O 1
ATOM 698 N N . LEU A 1 97 ? -0.673 11.242 -8.383 1 98.5 97 LEU A N 1
ATOM 699 C CA . LEU A 1 97 ? -2.037 11.758 -8.312 1 98.5 97 LEU A CA 1
ATOM 700 C C . LEU A 1 97 ? -2.041 13.266 -8.125 1 98.5 97 LEU A C 1
ATOM 702 O O . LEU A 1 97 ? -1.222 13.805 -7.375 1 98.5 97 LEU A O 1
ATOM 706 N N . GLU A 1 98 ? -2.955 13.883 -8.789 1 98.31 98 GLU A N 1
ATOM 707 C CA . GLU A 1 98 ? -3.18 15.312 -8.586 1 98.31 98 GLU A CA 1
ATOM 708 C C . GLU A 1 98 ? -4.238 15.555 -7.516 1 98.31 98 GLU A C 1
ATOM 710 O O . GLU A 1 98 ? -5.266 14.875 -7.484 1 98.31 98 GLU A O 1
ATOM 715 N N . MET A 1 99 ? -3.916 16.375 -6.637 1 97.88 99 MET A N 1
ATOM 716 C CA . MET A 1 99 ? -4.82 16.766 -5.559 1 97.88 99 MET A CA 1
ATOM 717 C C . MET A 1 99 ? -5.391 18.156 -5.805 1 97.88 99 MET A C 1
ATOM 719 O O . MET A 1 99 ? -4.656 19.156 -5.789 1 97.88 99 MET A O 1
ATOM 723 N N . PRO A 1 100 ? -6.668 18.266 -5.918 1 92.81 100 PRO A N 1
ATOM 724 C CA . PRO A 1 100 ? -7.242 19.578 -6.16 1 92.81 100 PRO A CA 1
ATOM 725 C C . PRO A 1 100 ? -7.047 20.547 -4.984 1 92.81 100 PRO A C 1
ATOM 727 O O . PRO A 1 100 ? -6.941 20.094 -3.838 1 92.81 100 PRO A O 1
ATOM 730 N N . GLU A 1 101 ? -6.918 21.844 -5.238 1 90.88 101 GLU A N 1
ATOM 731 C CA . GLU A 1 101 ? -6.906 22.938 -4.27 1 90.88 101 GLU A CA 1
ATOM 732 C C . GLU A 1 101 ? -5.691 22.844 -3.352 1 90.88 101 GLU A C 1
ATOM 734 O O . GLU A 1 101 ? -5.746 23.266 -2.191 1 90.88 101 GLU A O 1
ATOM 739 N N . GLY A 1 102 ? -4.629 22.188 -3.826 1 97.25 102 GLY A N 1
ATOM 740 C CA . GLY A 1 102 ? -3.402 22.109 -3.051 1 97.25 102 GLY A CA 1
ATOM 741 C C . GLY A 1 102 ? -2.578 23.391 -3.123 1 97.25 102 GLY A C 1
ATOM 742 O O . GLY A 1 102 ? -3.004 24.375 -3.723 1 97.25 102 GLY A O 1
ATOM 743 N N . ASP A 1 103 ? -1.426 23.422 -2.434 1 97.94 103 ASP A N 1
ATOM 744 C CA . ASP A 1 103 ? -0.616 24.641 -2.312 1 97.94 103 ASP A CA 1
ATOM 745 C C . ASP A 1 103 ? 0.554 24.609 -3.293 1 97.94 103 ASP A C 1
ATOM 747 O O . ASP A 1 103 ? 1.485 25.406 -3.174 1 97.94 103 ASP A O 1
ATOM 751 N N . GLY A 1 104 ? 0.624 23.656 -4.203 1 97.75 104 GLY A N 1
ATOM 752 C CA . GLY A 1 104 ? 1.681 23.562 -5.195 1 97.75 104 GLY A CA 1
ATOM 753 C C . GLY A 1 104 ? 2.793 22.609 -4.793 1 97.75 104 GLY A C 1
ATOM 754 O O . GLY A 1 104 ? 3.604 22.203 -5.629 1 97.75 104 GLY A O 1
ATOM 755 N N . SER A 1 105 ? 2.836 22.188 -3.518 1 98.06 105 SER A N 1
ATOM 756 C CA . SER A 1 105 ? 3.889 21.281 -3.059 1 98.06 105 SER A CA 1
ATOM 757 C C . SER A 1 105 ? 3.629 19.844 -3.512 1 98.06 105 SER A C 1
ATOM 759 O O . SER A 1 105 ? 2.496 19.5 -3.844 1 98.06 105 SER A O 1
ATOM 761 N N . VAL A 1 106 ? 4.746 19.078 -3.648 1 98.5 106 VAL A N 1
ATOM 762 C CA . VAL A 1 106 ? 4.703 17.688 -4.051 1 98.5 106 VAL A CA 1
ATOM 763 C C . VAL A 1 106 ? 5.098 16.797 -2.877 1 98.5 106 VAL A C 1
ATOM 765 O O . VAL A 1 106 ? 6.148 17 -2.262 1 98.5 106 VAL A O 1
ATOM 768 N N . LEU A 1 107 ? 4.223 15.891 -2.535 1 98.62 107 LEU A N 1
ATOM 769 C CA . LEU A 1 107 ? 4.461 14.93 -1.461 1 98.62 107 LEU A CA 1
ATOM 770 C C . LEU A 1 107 ? 4.871 13.57 -2.025 1 98.62 107 LEU A C 1
ATOM 772 O O . LEU A 1 107 ? 4.188 13.023 -2.895 1 98.62 107 LEU A O 1
ATOM 776 N N . ALA A 1 108 ? 6.02 13.047 -1.607 1 98.38 108 ALA A N 1
ATOM 777 C CA . ALA A 1 108 ? 6.461 11.703 -1.967 1 98.38 108 ALA A CA 1
ATOM 778 C C . ALA A 1 108 ? 6.16 10.711 -0.848 1 98.38 108 ALA A C 1
ATOM 780 O O . ALA A 1 108 ? 6.656 10.859 0.271 1 98.38 108 ALA A O 1
ATOM 781 N N . THR A 1 109 ? 5.359 9.742 -1.156 1 98.38 109 THR A N 1
ATOM 782 C CA . THR A 1 109 ? 4.969 8.734 -0.177 1 98.38 109 THR A CA 1
ATOM 783 C C . THR A 1 109 ? 5.699 7.422 -0.433 1 98.38 109 THR A C 1
ATOM 785 O O . THR A 1 109 ? 5.805 6.977 -1.578 1 98.38 109 THR A O 1
ATOM 788 N N . GLY A 1 110 ? 6.238 6.785 0.58 1 97 110 GLY A N 1
ATOM 789 C CA . GLY A 1 110 ? 6.891 5.484 0.503 1 97 110 GLY A CA 1
ATOM 790 C C . GLY A 1 110 ? 6.957 4.773 1.841 1 97 110 GLY A C 1
ATOM 791 O O . GLY A 1 110 ? 6.758 5.391 2.889 1 97 110 GLY A O 1
ATOM 792 N N . ASP A 1 111 ? 7.285 3.461 1.797 1 96.62 111 ASP A N 1
ATOM 793 C CA . ASP A 1 111 ? 7.277 2.637 3.002 1 96.62 111 ASP A CA 1
ATOM 794 C C . ASP A 1 111 ? 8.656 2.6 3.65 1 96.62 111 ASP A C 1
ATOM 796 O O . ASP A 1 111 ? 8.812 2.1 4.766 1 96.62 111 ASP A O 1
ATOM 800 N N . VAL A 1 112 ? 9.594 3.146 2.922 1 90.31 112 VAL A N 1
ATOM 801 C CA . VAL A 1 112 ? 10.953 3.158 3.447 1 90.31 112 VAL A CA 1
ATOM 802 C C . VAL A 1 112 ? 11.266 4.527 4.043 1 90.31 112 VAL A C 1
ATOM 804 O O . VAL A 1 112 ? 11 5.559 3.422 1 90.31 112 VAL A O 1
ATOM 807 N N . PHE A 1 113 ? 11.828 4.512 5.266 1 86.88 113 PHE A N 1
ATOM 808 C CA . PHE A 1 113 ? 12.336 5.762 5.816 1 86.88 113 PHE A CA 1
ATOM 809 C C . PHE A 1 113 ? 13.508 6.281 4.988 1 86.88 113 PHE A C 1
ATOM 811 O O . PHE A 1 113 ? 14.5 5.578 4.793 1 86.88 113 PHE A O 1
ATOM 818 N N . VAL A 1 114 ? 13.352 7.465 4.516 1 84.94 114 VAL A N 1
ATOM 819 C CA . VAL A 1 114 ? 14.391 8.062 3.688 1 84.94 114 VAL A CA 1
ATOM 820 C C . VAL A 1 114 ? 15.406 8.781 4.57 1 84.94 114 VAL A C 1
ATOM 822 O O . VAL A 1 114 ? 15.195 9.922 4.98 1 84.94 114 VAL A O 1
ATOM 825 N N . SER A 1 115 ? 16.469 8.141 4.938 1 80.12 115 SER A N 1
ATOM 826 C CA . SER A 1 115 ? 17.469 8.719 5.832 1 80.12 115 SER A CA 1
ATOM 827 C C . SER A 1 115 ? 18.797 8.93 5.113 1 80.12 115 SER A C 1
ATOM 829 O O . SER A 1 115 ? 19.625 9.742 5.543 1 80.12 115 SER A O 1
ATOM 831 N N . ASP A 1 116 ? 18.891 8.234 4.023 1 82.44 116 ASP A N 1
ATOM 832 C CA . ASP A 1 116 ? 20.125 8.352 3.254 1 82.44 116 ASP A CA 1
ATOM 833 C C . ASP A 1 116 ? 20.156 9.656 2.463 1 82.44 116 ASP A C 1
ATOM 835 O O . ASP A 1 116 ? 19.203 9.977 1.753 1 82.44 116 ASP A O 1
ATOM 839 N N . ALA A 1 117 ? 21.234 10.359 2.533 1 83.94 117 ALA A N 1
ATOM 840 C CA . ALA A 1 117 ? 21.344 11.68 1.923 1 83.94 117 ALA A CA 1
ATOM 841 C C . ALA A 1 117 ? 21.234 11.594 0.403 1 83.94 117 ALA A C 1
ATOM 843 O O . ALA A 1 117 ? 20.641 12.469 -0.231 1 83.94 117 ALA A O 1
ATOM 844 N N . GLY A 1 118 ? 21.859 10.555 -0.132 1 86.56 118 GLY A N 1
ATOM 845 C CA . GLY A 1 118 ? 21.781 10.398 -1.574 1 86.56 118 GLY A CA 1
ATOM 846 C C . GLY A 1 118 ? 20.375 10.141 -2.068 1 86.56 118 GLY A C 1
ATOM 847 O O . GLY A 1 118 ? 19.938 10.734 -3.057 1 86.56 118 GLY A O 1
ATOM 848 N N . VAL A 1 119 ? 19.672 9.328 -1.393 1 84.75 119 VAL A N 1
ATOM 849 C CA . VAL A 1 119 ? 18.281 9.016 -1.731 1 84.75 119 VAL A CA 1
ATOM 850 C C . VAL A 1 119 ? 17.422 10.266 -1.562 1 84.75 119 VAL A C 1
ATOM 852 O O . VAL A 1 119 ? 16.562 10.562 -2.404 1 84.75 119 VAL A O 1
ATOM 855 N N . ARG A 1 120 ? 17.703 10.984 -0.557 1 91 120 ARG A N 1
ATOM 856 C CA . ARG A 1 120 ? 16.953 12.211 -0.281 1 91 120 ARG A CA 1
ATOM 857 C C . ARG A 1 120 ? 17.172 13.242 -1.385 1 91 120 ARG A C 1
ATOM 859 O O . ARG A 1 120 ? 16.219 13.898 -1.815 1 91 120 ARG A O 1
ATOM 866 N N . ASP A 1 121 ? 18.391 13.344 -1.806 1 92.69 121 ASP A N 1
ATOM 867 C CA . ASP A 1 121 ? 18.719 14.305 -2.852 1 92.69 121 ASP A CA 1
ATOM 868 C C . ASP A 1 121 ? 17.969 13.984 -4.145 1 92.69 121 ASP A C 1
ATOM 870 O O . ASP A 1 121 ? 17.438 14.883 -4.801 1 92.69 121 ASP A O 1
ATOM 874 N N . VAL A 1 122 ? 17.969 12.75 -4.434 1 92.5 122 VAL A N 1
ATOM 875 C CA . VAL A 1 122 ? 17.281 12.32 -5.648 1 92.5 122 VAL A CA 1
ATOM 876 C C . VAL A 1 122 ? 15.789 12.602 -5.523 1 92.5 122 VAL A C 1
ATOM 878 O O . VAL A 1 122 ? 15.164 13.117 -6.457 1 92.5 122 VAL A O 1
ATOM 881 N N . LEU A 1 123 ? 15.281 12.352 -4.43 1 94.75 123 LEU A N 1
ATOM 882 C CA . LEU A 1 123 ? 13.859 12.562 -4.18 1 94.75 123 LEU A CA 1
ATOM 883 C C . LEU A 1 123 ? 13.516 14.047 -4.184 1 94.75 123 LEU A C 1
ATOM 885 O O . LEU A 1 123 ? 12.453 14.438 -4.68 1 94.75 123 LEU A O 1
ATOM 889 N N . ALA A 1 124 ? 14.406 14.852 -3.678 1 95.5 124 ALA A N 1
ATOM 890 C CA . ALA A 1 124 ? 14.203 16.297 -3.562 1 95.5 124 ALA A CA 1
ATOM 891 C C . ALA A 1 124 ? 14.102 16.938 -4.938 1 95.5 124 ALA A C 1
ATOM 893 O O . ALA A 1 124 ? 13.586 18.062 -5.07 1 95.5 124 ALA A O 1
ATOM 894 N N . GLU A 1 125 ? 14.578 16.234 -5.949 1 96.38 125 GLU A N 1
ATOM 895 C CA . GLU A 1 125 ? 14.5 16.766 -7.309 1 96.38 125 GLU A CA 1
ATOM 896 C C . GLU A 1 125 ? 13.07 16.766 -7.82 1 96.38 125 GLU A C 1
ATOM 898 O O . GLU A 1 125 ? 12.727 17.516 -8.734 1 96.38 125 GLU A O 1
ATOM 903 N N . ARG A 1 126 ? 12.25 16 -7.164 1 96.12 126 ARG A N 1
ATOM 904 C CA . ARG A 1 126 ? 10.922 15.875 -7.75 1 96.12 126 ARG A CA 1
ATOM 905 C C . ARG A 1 126 ? 9.836 16.062 -6.699 1 96.12 126 ARG A C 1
ATOM 907 O O . ARG A 1 126 ? 8.641 16.031 -7.012 1 96.12 126 ARG A O 1
ATOM 914 N N . ALA A 1 127 ? 10.234 16.203 -5.461 1 97.88 127 ALA A N 1
ATOM 915 C CA . ALA A 1 127 ? 9.25 16.344 -4.387 1 97.88 127 ALA A CA 1
ATOM 916 C C . ALA A 1 127 ? 9.719 17.359 -3.342 1 97.88 127 ALA A C 1
ATOM 918 O O . ALA A 1 127 ? 10.898 17.719 -3.311 1 97.88 127 ALA A O 1
ATOM 919 N N . ASP A 1 128 ? 8.773 17.812 -2.514 1 97.44 128 ASP A N 1
ATOM 920 C CA . ASP A 1 128 ? 9.055 18.781 -1.465 1 97.44 128 ASP A CA 1
ATOM 921 C C . ASP A 1 128 ? 9.031 18.125 -0.086 1 97.44 128 ASP A C 1
ATOM 923 O O . ASP A 1 128 ? 9.758 18.547 0.819 1 97.44 128 ASP A O 1
ATOM 927 N N . LEU A 1 129 ? 8.18 17.109 0.049 1 97.25 129 LEU A N 1
ATOM 928 C CA . LEU A 1 129 ? 7.914 16.438 1.317 1 97.25 129 LEU A CA 1
ATOM 929 C C . LEU A 1 129 ? 7.918 14.93 1.142 1 97.25 129 LEU A C 1
ATOM 931 O O . LEU A 1 129 ? 7.742 14.43 0.028 1 97.25 129 LEU A O 1
ATOM 935 N N . VAL A 1 130 ? 8.156 14.227 2.229 1 97.25 130 VAL A N 1
ATOM 936 C CA . VAL A 1 130 ? 8.094 12.773 2.209 1 97.25 130 VAL A CA 1
ATOM 937 C C . VAL A 1 130 ? 7.25 12.273 3.385 1 97.25 130 VAL A C 1
ATOM 939 O O . VAL A 1 130 ? 7.336 12.82 4.488 1 97.25 130 VAL A O 1
ATOM 942 N N . ASP A 1 131 ? 6.348 11.383 3.125 1 97.06 131 ASP A N 1
ATOM 943 C CA . ASP A 1 131 ? 5.605 10.727 4.191 1 97.06 131 ASP A CA 1
ATOM 944 C C . ASP A 1 131 ? 5.391 9.242 3.875 1 97.06 131 ASP A C 1
ATOM 946 O O . ASP A 1 131 ? 6.07 8.68 3.018 1 97.06 131 ASP A O 1
ATOM 950 N N . MET A 1 132 ? 4.508 8.586 4.656 1 97.56 132 MET A N 1
ATOM 951 C CA . MET A 1 132 ? 4.418 7.133 4.5 1 97.56 132 MET A CA 1
ATOM 952 C C . MET A 1 132 ? 3.004 6.715 4.109 1 97.56 132 MET A C 1
ATOM 954 O O . MET A 1 132 ? 2.764 5.551 3.785 1 97.56 132 MET A O 1
ATOM 958 N N . GLU A 1 133 ? 1.989 7.691 4.102 1 98.38 133 GLU A N 1
ATOM 959 C CA . GLU A 1 133 ? 0.619 7.223 3.918 1 98.38 133 GLU A CA 1
ATOM 960 C C . GLU A 1 133 ? -0.098 8.023 2.836 1 98.38 133 GLU A C 1
ATOM 962 O O . GLU A 1 133 ? -1.098 7.566 2.277 1 98.38 133 GLU A O 1
ATOM 967 N N . GLY A 1 134 ? 0.33 9.219 2.514 1 98.81 134 GLY A N 1
ATOM 968 C CA . GLY A 1 134 ? -0.446 10.188 1.75 1 98.81 134 GLY A CA 1
ATOM 969 C C . GLY A 1 134 ? -0.955 9.633 0.432 1 98.81 134 GLY A C 1
ATOM 970 O O . GLY A 1 134 ? -2.145 9.742 0.127 1 98.81 134 GLY A O 1
ATOM 971 N N . PHE A 1 135 ? -0.062 9.031 -0.368 1 98.94 135 PHE A N 1
ATOM 972 C CA . PHE A 1 135 ? -0.453 8.5 -1.668 1 98.94 135 PHE A CA 1
ATOM 973 C C . PHE A 1 135 ? -1.517 7.418 -1.514 1 98.94 135 PHE A C 1
ATOM 975 O O . PHE A 1 135 ? -2.486 7.379 -2.273 1 98.94 135 PHE A O 1
ATOM 982 N N . ALA A 1 136 ? -1.336 6.508 -0.573 1 98.88 136 ALA A N 1
ATOM 983 C CA . ALA A 1 136 ? -2.256 5.395 -0.357 1 98.88 136 ALA A CA 1
ATOM 984 C C . ALA A 1 136 ? -3.656 5.898 -0.02 1 98.88 136 ALA A C 1
ATOM 986 O O . ALA A 1 136 ? -4.648 5.383 -0.539 1 98.88 136 ALA A O 1
ATOM 987 N N . VAL A 1 137 ? -3.738 6.945 0.84 1 98.88 137 VAL A N 1
ATOM 988 C CA . VAL A 1 137 ? -5.02 7.523 1.227 1 98.88 137 VAL A CA 1
ATOM 989 C C . VAL A 1 137 ? -5.688 8.156 0.007 1 98.88 137 VAL A C 1
ATOM 991 O O . VAL A 1 137 ? -6.863 7.895 -0.27 1 98.88 137 VAL A O 1
ATOM 994 N N . ALA A 1 138 ? -4.926 8.922 -0.747 1 98.88 138 ALA A N 1
ATOM 995 C CA . ALA A 1 138 ? -5.457 9.594 -1.928 1 98.88 138 ALA A CA 1
ATOM 996 C C . ALA A 1 138 ? -5.938 8.586 -2.969 1 98.88 138 ALA A C 1
ATOM 998 O O . ALA A 1 138 ? -7.004 8.758 -3.564 1 98.88 138 ALA A O 1
ATOM 999 N N . TYR A 1 139 ? -5.152 7.562 -3.146 1 98.88 139 TYR A N 1
ATOM 1000 C CA . TYR A 1 139 ? -5.488 6.551 -4.141 1 98.88 139 TYR A CA 1
ATOM 1001 C C . TYR A 1 139 ? -6.766 5.816 -3.762 1 98.88 139 TYR A C 1
ATOM 1003 O O . TYR A 1 139 ? -7.641 5.598 -4.605 1 98.88 139 TYR A O 1
ATOM 1011 N N . ALA A 1 140 ? -6.848 5.402 -2.494 1 98.75 140 ALA A N 1
ATOM 1012 C CA . ALA A 1 140 ? -8.055 4.727 -2.029 1 98.75 140 ALA A CA 1
ATOM 1013 C C . ALA A 1 140 ? -9.289 5.598 -2.246 1 98.75 140 ALA A C 1
ATOM 1015 O O . ALA A 1 140 ? -10.32 5.117 -2.711 1 98.75 140 ALA A O 1
ATOM 1016 N N . CYS A 1 141 ? -9.156 6.875 -1.941 1 98.56 141 CYS A N 1
ATOM 1017 C CA . CYS A 1 141 ? -10.258 7.805 -2.137 1 98.56 141 CYS A CA 1
ATOM 1018 C C . CYS A 1 141 ? -10.672 7.863 -3.604 1 98.56 141 CYS A C 1
ATOM 1020 O O . CYS A 1 141 ? -11.859 7.758 -3.926 1 98.56 141 CYS A O 1
ATOM 1022 N N . ALA A 1 142 ? -9.688 7.973 -4.449 1 97.75 142 ALA A N 1
ATOM 1023 C CA . ALA A 1 142 ? -9.953 8.078 -5.883 1 97.75 142 ALA A CA 1
ATOM 1024 C C . ALA A 1 142 ? -10.688 6.844 -6.398 1 97.75 142 ALA A C 1
ATOM 1026 O O . ALA A 1 142 ? -11.617 6.957 -7.203 1 97.75 142 ALA A O 1
ATOM 1027 N N . GLN A 1 143 ? -10.297 5.68 -5.938 1 96.94 143 GLN A N 1
ATOM 1028 C CA . GLN A 1 143 ? -10.844 4.422 -6.434 1 96.94 143 GLN A CA 1
ATOM 1029 C C . GLN A 1 143 ? -12.281 4.223 -5.973 1 96.94 143 GLN A C 1
ATOM 1031 O O . GLN A 1 143 ? -13.062 3.523 -6.629 1 96.94 143 GLN A O 1
ATOM 1036 N N . VAL A 1 144 ? -12.641 4.879 -4.887 1 95.31 144 VAL A N 1
ATOM 1037 C CA . VAL A 1 144 ? -13.984 4.648 -4.371 1 95.31 144 VAL A CA 1
ATOM 1038 C C . VAL A 1 144 ? -14.852 5.883 -4.609 1 95.31 144 VAL A C 1
ATOM 1040 O O . VAL A 1 144 ? -16.016 5.93 -4.195 1 95.31 144 VAL A O 1
ATOM 1043 N N . GLY A 1 145 ? -14.297 6.906 -5.195 1 95.12 145 GLY A N 1
ATOM 1044 C CA . GLY A 1 145 ? -15.055 8.078 -5.602 1 95.12 145 GLY A CA 1
ATOM 1045 C C . GLY A 1 145 ? -15.211 9.102 -4.496 1 95.12 145 GLY A C 1
ATOM 1046 O O . GLY A 1 145 ? -16.234 9.797 -4.422 1 95.12 145 GLY A O 1
ATOM 1047 N N . ALA A 1 146 ? -14.344 9.18 -3.533 1 97.31 146 ALA A N 1
ATOM 1048 C CA . ALA A 1 146 ? -14.359 10.172 -2.461 1 97.31 146 ALA A CA 1
ATOM 1049 C C . ALA A 1 146 ? -13.367 11.297 -2.74 1 97.31 146 ALA A C 1
ATOM 1051 O O . ALA A 1 146 ? -12.297 11.062 -3.314 1 97.31 146 ALA A O 1
ATOM 1052 N N . GLN A 1 147 ? -13.711 12.484 -2.326 1 97.44 147 GLN A N 1
ATOM 1053 C CA . GLN A 1 147 ? -12.766 13.594 -2.367 1 97.44 147 GLN A CA 1
ATOM 1054 C C . GLN A 1 147 ? -11.727 13.469 -1.255 1 97.44 147 GLN A C 1
ATOM 1056 O O . GLN A 1 147 ? -12.008 12.906 -0.194 1 97.44 147 GLN A O 1
ATOM 1061 N N . CYS A 1 148 ? -10.523 14.023 -1.562 1 98.5 148 CYS A N 1
ATOM 1062 C CA . CYS A 1 148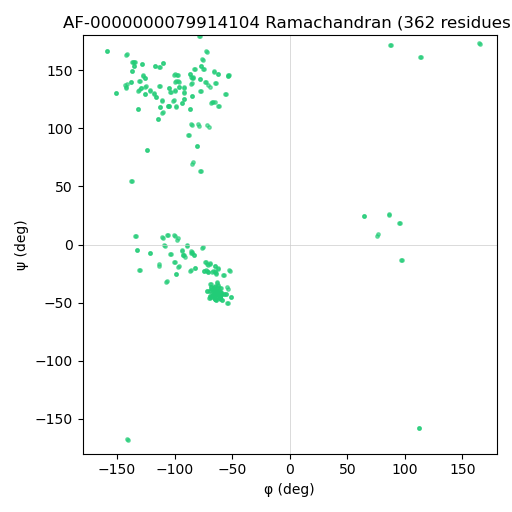 ? -9.43 13.883 -0.61 1 98.5 148 CYS A CA 1
ATOM 1063 C C . CYS A 1 148 ? -8.594 15.156 -0.543 1 98.5 148 CYS A C 1
ATOM 1065 O O . CYS A 1 148 ? -8.312 15.773 -1.571 1 98.5 148 CYS A O 1
ATOM 1067 N N . ARG A 1 149 ? -8.234 15.523 0.65 1 98.44 149 ARG A N 1
ATOM 1068 C CA . ARG A 1 149 ? -7.266 16.578 0.919 1 98.44 149 ARG A CA 1
ATOM 1069 C C . ARG A 1 149 ? -6.141 16.062 1.814 1 98.44 149 ARG A C 1
ATOM 1071 O O . ARG A 1 149 ? -6.387 15.328 2.773 1 98.44 149 ARG A O 1
ATOM 1078 N N . LEU A 1 150 ? -4.945 16.453 1.401 1 98.81 150 LEU A N 1
ATOM 1079 C CA . LEU A 1 150 ? -3.775 16.141 2.213 1 98.81 150 LEU A CA 1
ATOM 1080 C C . LEU A 1 150 ? -3.293 17.359 2.98 1 98.81 150 LEU A C 1
ATOM 1082 O O . LEU A 1 150 ? -3.141 18.438 2.402 1 98.81 150 LEU A O 1
ATOM 1086 N N . VAL A 1 151 ? -3.055 17.188 4.277 1 98.69 151 VAL A N 1
ATOM 1087 C CA . VAL A 1 151 ? -2.533 18.25 5.133 1 98.69 151 VAL A CA 1
ATOM 1088 C C . VAL A 1 151 ? -1.37 17.719 5.969 1 98.69 151 VAL A C 1
ATOM 1090 O O . VAL A 1 151 ? -1.541 16.781 6.762 1 98.69 151 VAL A O 1
ATOM 1093 N N . LYS A 1 152 ? -0.253 18.297 5.715 1 98.31 152 LYS A N 1
ATOM 1094 C CA . LYS A 1 152 ? 0.966 17.797 6.348 1 98.31 152 LYS A CA 1
ATOM 1095 C C . LYS A 1 152 ? 1.689 18.922 7.09 1 98.31 152 LYS A C 1
ATOM 1097 O O . LYS A 1 152 ? 1.701 20.062 6.637 1 98.31 152 LYS A O 1
ATOM 1102 N N . HIS A 1 153 ? 2.258 18.562 8.219 1 97.69 153 HIS A N 1
ATOM 1103 C CA . HIS A 1 153 ? 3.041 19.531 8.977 1 97.69 153 HIS A CA 1
ATOM 1104 C C . HIS A 1 153 ? 4.496 19.094 9.094 1 97.69 153 HIS A C 1
ATOM 1106 O O . HIS A 1 153 ? 4.777 17.922 9.383 1 97.69 153 HIS A O 1
ATOM 1112 N N . VAL A 1 154 ? 5.395 19.953 8.789 1 95 154 VAL A N 1
ATOM 1113 C CA . VAL A 1 154 ? 6.828 19.781 8.992 1 95 154 VAL A CA 1
ATOM 1114 C C . VAL A 1 154 ? 7.289 20.625 10.172 1 95 154 VAL A C 1
ATOM 1116 O O . VAL A 1 154 ? 7.152 21.859 10.156 1 95 154 VAL A O 1
ATOM 1119 N N . SER A 1 155 ? 7.801 19.859 11.109 1 87.25 155 SER A N 1
ATOM 1120 C CA . SER A 1 155 ? 8.281 20.578 12.289 1 87.25 155 SER A CA 1
ATOM 1121 C C . SER A 1 155 ? 9.539 21.375 11.977 1 87.25 155 SER A C 1
ATOM 1123 O O . SER A 1 155 ? 10.344 20.984 11.133 1 87.25 155 SER A O 1
ATOM 1125 N N . ASP A 1 156 ? 9.594 22.609 12.477 1 73 156 ASP A N 1
ATOM 1126 C CA . ASP A 1 156 ? 10.781 23.438 12.375 1 73 156 ASP A CA 1
ATOM 1127 C C . ASP A 1 156 ? 11.898 22.938 13.289 1 73 156 ASP A C 1
ATOM 1129 O O . ASP A 1 156 ? 11.742 22.906 14.508 1 73 156 ASP A O 1
ATOM 1133 N N . THR A 1 157 ? 12.93 22.219 12.57 1 60.47 157 THR A N 1
ATOM 1134 C CA . THR A 1 157 ? 14.047 21.641 13.305 1 60.47 157 THR A CA 1
ATOM 1135 C C . THR A 1 157 ? 14.688 22.688 14.219 1 60.47 157 THR A C 1
ATOM 1137 O O . THR A 1 157 ? 15.18 22.359 15.297 1 60.47 157 THR A O 1
ATOM 1140 N N . ALA A 1 158 ? 14.953 23.922 13.797 1 52.28 158 ALA A N 1
ATOM 1141 C CA . ALA A 1 158 ? 15.578 24.953 14.641 1 52.28 158 ALA A CA 1
ATOM 1142 C C . ALA A 1 158 ? 14.805 25.141 15.938 1 52.28 158 ALA A C 1
ATOM 1144 O O . ALA A 1 158 ? 15.406 25.266 17.016 1 52.28 158 ALA A O 1
ATOM 1145 N N . ASP A 1 159 ? 13.539 25.062 15.93 1 47.38 159 ASP A N 1
ATOM 1146 C CA . ASP A 1 159 ? 12.711 25.266 17.109 1 47.38 159 ASP A CA 1
ATOM 1147 C C . ASP A 1 159 ? 12.562 23.953 17.906 1 47.38 159 ASP A C 1
ATOM 1149 O O . ASP A 1 159 ? 12.438 23.984 19.125 1 47.38 159 ASP A O 1
ATOM 1153 N N . ASP A 1 160 ? 12.789 22.797 17.125 1 53.06 160 ASP A N 1
ATOM 1154 C CA . ASP A 1 160 ? 12.398 21.531 17.734 1 53.06 160 ASP A CA 1
ATOM 1155 C C . ASP A 1 160 ? 13.625 20.75 18.234 1 53.06 160 ASP A C 1
ATOM 1157 O O . ASP A 1 160 ? 13.5 19.625 18.719 1 53.06 160 ASP A O 1
ATOM 1161 N N . SER A 1 161 ? 14.734 21.312 17.859 1 52.88 161 SER A N 1
ATOM 1162 C CA . SER A 1 161 ? 15.945 20.625 18.297 1 52.88 161 SER A CA 1
ATOM 1163 C C . SER A 1 161 ? 15.938 20.391 19.812 1 52.88 161 SER A C 1
ATOM 1165 O O . SER A 1 161 ? 16.594 19.469 20.297 1 52.88 161 SER A O 1
ATOM 1167 N N . ALA A 1 162 ? 15.156 21.188 20.484 1 53.97 162 ALA A N 1
ATOM 1168 C CA . ALA A 1 162 ? 15.133 21.062 21.938 1 53.97 162 ALA A CA 1
ATOM 1169 C C . ALA A 1 162 ? 14.047 20.094 22.391 1 53.97 162 ALA A C 1
ATOM 1171 O O . ALA A 1 162 ? 14.039 19.656 23.547 1 53.97 162 ALA A O 1
ATOM 1172 N N . LEU A 1 163 ? 13.227 19.688 21.469 1 56.41 163 LEU A N 1
ATOM 1173 C CA . LEU A 1 163 ? 12.102 18.844 21.859 1 56.41 163 LEU A CA 1
ATOM 1174 C C . LEU A 1 163 ? 12.406 17.375 21.578 1 56.41 163 LEU A C 1
ATOM 1176 O O . LEU A 1 163 ? 13.094 17.047 20.609 1 56.41 163 LEU A O 1
ATOM 1180 N N . ASP A 1 164 ? 11.945 16.578 22.578 1 71.62 164 ASP A N 1
ATOM 1181 C CA . ASP A 1 164 ? 11.992 15.156 22.297 1 71.62 164 ASP A CA 1
ATOM 1182 C C . ASP A 1 164 ? 10.922 14.766 21.281 1 71.62 164 ASP A C 1
ATOM 1184 O O . ASP A 1 164 ? 10.078 15.586 20.906 1 71.62 164 ASP A O 1
ATOM 1188 N N . TRP A 1 165 ? 11.008 13.648 20.766 1 75.06 165 TRP A N 1
ATOM 1189 C CA . TRP A 1 165 ? 10.188 13.164 19.656 1 75.06 165 TRP A CA 1
ATOM 1190 C C . TRP A 1 165 ? 8.703 13.289 19.984 1 75.06 165 TRP A C 1
ATOM 1192 O O . TRP A 1 165 ? 7.93 13.844 19.203 1 75.06 165 TRP A O 1
ATOM 1202 N N . PRO A 1 166 ? 8.281 12.945 21.203 1 77.69 166 PRO A N 1
ATOM 1203 C CA . PRO A 1 166 ? 6.855 13.055 21.516 1 77.69 166 PRO A CA 1
ATOM 1204 C C . PRO A 1 166 ? 6.363 14.5 21.516 1 77.69 166 PRO A C 1
ATOM 1206 O O . PRO A 1 166 ? 5.25 14.781 21.062 1 77.69 166 PRO A O 1
ATOM 1209 N N . ALA A 1 167 ? 7.184 15.383 21.969 1 81.25 167 ALA A N 1
ATOM 1210 C CA . ALA A 1 167 ? 6.809 16.797 22 1 81.25 167 ALA A CA 1
ATOM 1211 C C . ALA A 1 167 ? 6.715 17.359 20.594 1 81.25 167 ALA A C 1
ATOM 1213 O O . ALA A 1 167 ? 5.871 18.219 20.312 1 81.25 167 ALA A O 1
ATOM 1214 N N . ARG A 1 168 ? 7.551 16.859 19.781 1 84.25 168 ARG A N 1
ATOM 1215 C CA . ARG A 1 168 ? 7.527 17.328 18.391 1 84.25 168 ARG A CA 1
ATOM 1216 C C . ARG A 1 168 ? 6.25 16.891 17.688 1 84.25 168 ARG A C 1
ATOM 1218 O O . ARG A 1 168 ? 5.633 17.672 16.953 1 84.25 168 ARG A O 1
ATOM 1225 N N . ILE A 1 169 ? 5.816 15.711 17.969 1 89 169 ILE A N 1
ATOM 1226 C CA . ILE A 1 169 ? 4.598 15.18 17.359 1 89 169 ILE A CA 1
ATOM 1227 C C . ILE A 1 169 ? 3.385 15.93 17.906 1 89 169 ILE A C 1
ATOM 1229 O O . ILE A 1 169 ? 2.463 16.25 17.156 1 89 169 ILE A O 1
ATOM 1233 N N . ASP A 1 170 ? 3.414 16.219 19.188 1 92.5 170 ASP A N 1
ATOM 1234 C CA . ASP A 1 170 ? 2.307 16.953 19.797 1 92.5 170 ASP A CA 1
ATOM 1235 C C . ASP A 1 170 ? 2.16 18.344 19.188 1 92.5 170 ASP A C 1
ATOM 1237 O O . ASP A 1 170 ? 1.045 18.797 18.922 1 92.5 170 ASP A O 1
ATOM 1241 N N . ALA A 1 171 ? 3.311 18.969 19 1 92.69 171 ALA A N 1
ATOM 1242 C CA . ALA A 1 171 ? 3.289 20.297 18.391 1 92.69 171 ALA A CA 1
ATOM 1243 C C . ALA A 1 171 ? 2.701 20.25 16.984 1 92.69 171 ALA A C 1
ATOM 1245 O O . ALA A 1 171 ? 1.884 21.094 16.609 1 92.69 171 ALA A O 1
ATOM 1246 N N . SER A 1 172 ? 3.082 19.281 16.281 1 95.19 172 SER A N 1
ATOM 1247 C CA . SER A 1 172 ? 2.547 19.094 14.93 1 95.19 172 SER A CA 1
ATOM 1248 C C . SER A 1 172 ? 1.049 18.812 14.961 1 95.19 172 SER A C 1
ATOM 1250 O O . SER A 1 172 ? 0.293 19.359 14.156 1 95.19 172 SER A O 1
ATOM 1252 N N . ALA A 1 173 ? 0.688 18 15.906 1 97 173 ALA A N 1
ATOM 1253 C CA . ALA A 1 173 ? -0.725 17.656 16.047 1 97 173 ALA A CA 1
ATOM 1254 C C . ALA A 1 173 ? -1.569 18.891 16.312 1 97 173 ALA A C 1
ATOM 1256 O O . ALA A 1 173 ? -2.691 19.016 15.812 1 97 173 ALA A O 1
ATOM 1257 N N . ARG A 1 174 ? -1.031 19.797 17.078 1 97.12 174 ARG A N 1
ATOM 1258 C CA . ARG A 1 174 ? -1.75 21.016 17.391 1 97.12 174 ARG A CA 1
ATOM 1259 C C . ARG A 1 174 ? -1.923 21.891 16.156 1 97.12 174 ARG A C 1
ATOM 1261 O O . ARG A 1 174 ? -2.994 22.453 15.922 1 97.12 174 ARG A O 1
ATOM 1268 N N . GLU A 1 175 ? -0.87 21.969 15.383 1 96.88 175 GLU A N 1
ATOM 1269 C CA . GLU A 1 175 ? -0.947 22.75 14.148 1 96.88 175 GLU A CA 1
ATOM 1270 C C . GLU A 1 175 ? -1.962 22.156 13.18 1 96.88 175 GLU A C 1
ATOM 1272 O O . GLU A 1 175 ? -2.73 22.875 12.547 1 96.88 175 GLU A O 1
ATOM 1277 N N . LEU A 1 176 ? -2.008 20.875 13.086 1 98.19 176 LEU A N 1
ATOM 1278 C CA . LEU A 1 176 ? -2.949 20.188 12.219 1 98.19 176 LEU A CA 1
ATOM 1279 C C . LEU A 1 176 ? -4.383 20.391 12.688 1 98.19 176 LEU A C 1
ATOM 1281 O O . LEU A 1 176 ? -5.277 20.625 11.875 1 98.19 176 LEU A O 1
ATOM 1285 N N . ALA A 1 177 ? -4.578 20.359 13.977 1 98.19 177 ALA A N 1
ATOM 1286 C CA . ALA A 1 177 ? -5.902 20.578 14.547 1 98.19 177 ALA A CA 1
ATOM 1287 C C . ALA A 1 177 ? -6.387 22 14.266 1 98.19 177 ALA A C 1
ATOM 1289 O O . ALA A 1 177 ? -7.562 22.219 13.961 1 98.19 177 ALA A O 1
ATOM 1290 N N . LEU A 1 178 ? -5.488 22.938 14.383 1 97.5 178 LEU A N 1
ATOM 1291 C CA . LEU A 1 178 ? -5.832 24.328 14.102 1 97.5 178 LEU A CA 1
ATOM 1292 C C . LEU A 1 178 ? -6.301 24.484 12.656 1 97.5 178 LEU A C 1
ATOM 1294 O O . LEU A 1 178 ? -7.27 25.203 12.391 1 97.5 178 LEU A O 1
ATOM 1298 N N . TRP A 1 179 ? -5.656 23.828 11.758 1 97.62 179 TRP A N 1
ATOM 1299 C CA . TRP A 1 179 ? -6.051 23.875 10.352 1 97.62 179 TRP A CA 1
ATOM 1300 C C . TRP A 1 179 ? -7.449 23.297 10.164 1 97.62 179 TRP A C 1
ATOM 1302 O O . TRP A 1 179 ? -8.266 23.844 9.422 1 97.62 179 TRP A O 1
ATOM 1312 N N . LEU A 1 180 ? -7.742 22.188 10.828 1 97.69 180 LEU A N 1
ATOM 1313 C CA . LEU A 1 180 ? -9.039 21.531 10.727 1 97.69 180 LEU A CA 1
ATOM 1314 C C . LEU A 1 180 ? -10.148 22.438 11.234 1 97.69 180 LEU A C 1
ATOM 1316 O O . LEU A 1 180 ? -11.25 22.453 10.68 1 97.69 180 LEU A O 1
ATOM 1320 N N . ARG A 1 181 ? -9.852 23.234 12.266 1 96.06 181 ARG A N 1
ATOM 1321 C CA . ARG A 1 181 ? -10.852 24.125 12.859 1 96.06 181 ARG A CA 1
ATOM 1322 C C . ARG A 1 181 ? -11.258 25.219 11.883 1 96.06 181 ARG A C 1
ATOM 1324 O O . ARG A 1 181 ? -12.359 25.766 11.984 1 96.06 181 ARG A O 1
ATOM 1331 N N . ALA A 1 182 ? -10.406 25.469 10.984 1 93.69 182 ALA A N 1
ATOM 1332 C CA . ALA A 1 182 ? -10.656 26.547 10.031 1 93.69 182 ALA A CA 1
ATOM 1333 C C . ALA A 1 182 ? -11.5 26.062 8.859 1 93.69 182 ALA A C 1
ATOM 1335 O O . ALA A 1 182 ? -11.898 26.844 7.996 1 93.69 182 ALA A O 1
ATOM 1336 N N . LEU A 1 183 ? -11.789 24.812 8.727 1 89.38 183 LEU A N 1
ATOM 1337 C CA . LEU A 1 183 ? -12.641 24.25 7.676 1 89.38 183 LEU A CA 1
ATOM 1338 C C . LEU A 1 183 ? -14.109 24.562 7.957 1 89.38 183 LEU A C 1
ATOM 1340 O O . LEU A 1 183 ? -14.555 24.484 9.102 1 89.38 183 LEU A O 1
ATOM 1344 N N . MET B 1 1 ? -20.969 -25.094 -12.5 1 65.75 1 MET B N 1
ATOM 1345 C CA . MET B 1 1 ? -21.609 -24.312 -11.445 1 65.75 1 MET B CA 1
ATOM 1346 C C . MET B 1 1 ? -20.688 -23.203 -10.961 1 65.75 1 MET B C 1
ATO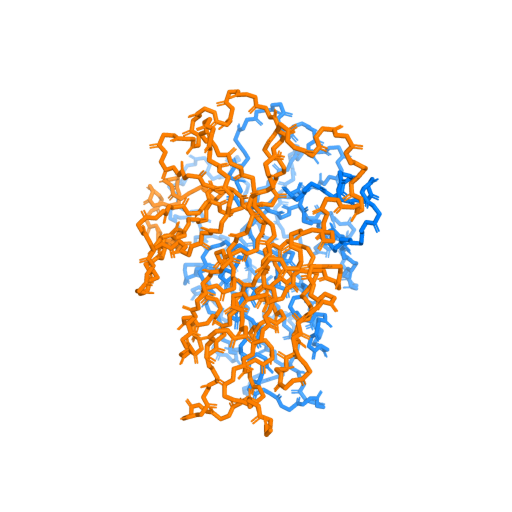M 1348 O O . MET B 1 1 ? -19.469 -23.375 -10.93 1 65.75 1 MET B O 1
ATOM 1352 N N . SER B 1 2 ? -21.188 -22 -10.805 1 77.19 2 SER B N 1
ATOM 1353 C CA . SER B 1 2 ? -20.391 -20.828 -10.406 1 77.19 2 SER B CA 1
ATOM 1354 C C . SER B 1 2 ? -19.781 -21.016 -9.023 1 77.19 2 SER B C 1
ATOM 1356 O O . SER B 1 2 ? -20.438 -21.562 -8.125 1 77.19 2 SER B O 1
ATOM 1358 N N . ARG B 1 3 ? -18.453 -20.984 -8.953 1 85.75 3 ARG B N 1
ATOM 1359 C CA . ARG B 1 3 ? -17.75 -21.016 -7.672 1 85.75 3 ARG B CA 1
ATOM 1360 C C . ARG B 1 3 ? -17.641 -19.625 -7.07 1 85.75 3 ARG B C 1
ATOM 1362 O O . ARG B 1 3 ? -16.531 -19.109 -6.898 1 85.75 3 ARG B O 1
ATOM 1369 N N . SER B 1 4 ? -18.781 -19.078 -6.629 1 86.25 4 SER B N 1
ATOM 1370 C CA . SER B 1 4 ? -18.844 -17.719 -6.113 1 86.25 4 SER B CA 1
ATOM 1371 C C . SER B 1 4 ? -18.25 -17.641 -4.711 1 86.25 4 SER B C 1
ATOM 1373 O O . SER B 1 4 ? -18.078 -16.547 -4.168 1 86.25 4 SER B O 1
ATOM 1375 N N . ASP B 1 5 ? -17.859 -18.828 -4.258 1 94.88 5 ASP B N 1
ATOM 1376 C CA . ASP B 1 5 ? -17.266 -18.875 -2.928 1 94.88 5 ASP B CA 1
ATOM 1377 C C . ASP B 1 5 ? -15.766 -18.578 -2.98 1 94.88 5 ASP B C 1
ATOM 1379 O O . ASP B 1 5 ? -15.117 -18.469 -1.942 1 94.88 5 ASP B O 1
ATOM 1383 N N . ILE B 1 6 ? -15.234 -18.453 -4.25 1 97.25 6 ILE B N 1
ATOM 1384 C CA . ILE B 1 6 ? -13.82 -18.188 -4.445 1 97.25 6 ILE B CA 1
ATOM 1385 C C . ILE B 1 6 ? -13.648 -16.953 -5.328 1 97.25 6 ILE B C 1
ATOM 1387 O O . ILE B 1 6 ? -14.297 -16.828 -6.367 1 97.25 6 ILE B O 1
ATOM 1391 N N . LEU B 1 7 ? -12.859 -16.047 -4.883 1 98.31 7 LEU B N 1
ATOM 1392 C CA . LEU B 1 7 ? -12.453 -14.891 -5.672 1 98.31 7 LEU B CA 1
ATOM 1393 C C . LEU B 1 7 ? -10.969 -14.969 -6.035 1 98.31 7 LEU B C 1
ATOM 1395 O O . LEU B 1 7 ? -10.109 -14.945 -5.152 1 98.31 7 LEU B O 1
ATOM 1399 N N . VAL B 1 8 ? -10.688 -15.133 -7.316 1 98.81 8 VAL B N 1
ATOM 1400 C CA . VAL B 1 8 ? -9.305 -15.164 -7.781 1 98.81 8 VAL B CA 1
ATOM 1401 C C . VAL B 1 8 ? -8.812 -13.742 -8.016 1 98.81 8 VAL B C 1
ATOM 1403 O O . VAL B 1 8 ? -9.461 -12.953 -8.703 1 98.81 8 VAL B O 1
ATOM 1406 N N . VAL B 1 9 ? -7.668 -13.398 -7.418 1 98.88 9 VAL B N 1
ATOM 1407 C CA . VAL B 1 9 ? -7.098 -12.062 -7.484 1 98.88 9 VAL B CA 1
ATOM 1408 C C . VAL B 1 9 ? -5.758 -12.109 -8.211 1 98.88 9 VAL B C 1
ATOM 1410 O O . VAL B 1 9 ? -4.879 -12.906 -7.867 1 98.88 9 VAL B O 1
ATOM 1413 N N . SER B 1 10 ? -5.613 -11.281 -9.219 1 98.81 10 SER B N 1
ATOM 1414 C CA . SER B 1 10 ? -4.391 -11.18 -10.008 1 98.81 10 SER B CA 1
ATOM 1415 C C . SER B 1 10 ? -4.031 -9.719 -10.289 1 98.81 10 SER B C 1
ATOM 1417 O O . SER B 1 10 ? -4.918 -8.875 -10.43 1 98.81 10 SER B O 1
ATOM 1419 N N . ALA B 1 11 ? -2.721 -9.469 -10.398 1 97.88 11 ALA B N 1
ATOM 1420 C CA . ALA B 1 11 ? -2.295 -8.102 -10.703 1 97.88 11 ALA B CA 1
ATOM 1421 C C . ALA B 1 11 ? -2.621 -7.734 -12.148 1 97.88 11 ALA B C 1
ATOM 1423 O O . ALA B 1 11 ? -3.043 -6.609 -12.43 1 97.88 11 ALA B O 1
ATOM 1424 N N . THR B 1 12 ? -2.416 -8.688 -13.008 1 96.75 12 THR B N 1
ATOM 1425 C CA . THR B 1 12 ? -2.576 -8.391 -14.43 1 96.75 12 THR B CA 1
ATOM 1426 C C . THR B 1 12 ? -3.512 -9.406 -15.086 1 96.75 12 THR B C 1
ATOM 1428 O O . THR B 1 12 ? -3.643 -10.539 -14.617 1 96.75 12 THR B O 1
ATOM 1431 N N . LYS B 1 13 ? -4.148 -8.961 -16.234 1 96.62 13 LYS B N 1
ATOM 1432 C CA . LYS B 1 13 ? -5.004 -9.844 -17.016 1 96.62 13 LYS B CA 1
ATOM 1433 C C . LYS B 1 13 ? -4.211 -11.016 -17.594 1 96.62 13 LYS B C 1
ATOM 1435 O O . LYS B 1 13 ? -4.723 -12.125 -17.688 1 96.62 13 LYS B O 1
ATOM 1440 N N . ALA B 1 14 ? -2.928 -10.773 -17.922 1 94.94 14 ALA B N 1
ATOM 1441 C CA . ALA B 1 14 ? -2.076 -11.789 -18.531 1 94.94 14 ALA B CA 1
ATOM 1442 C C . ALA B 1 14 ? -1.893 -12.984 -17.594 1 94.94 14 ALA B C 1
ATOM 1444 O O . ALA B 1 14 ? -1.921 -14.133 -18.047 1 94.94 14 ALA B O 1
ATOM 1445 N N . GLU B 1 15 ? -1.793 -12.734 -16.344 1 95.75 15 GLU B N 1
ATOM 1446 C CA . GLU B 1 15 ? -1.591 -13.797 -15.367 1 95.75 15 GLU B CA 1
ATOM 1447 C C . GLU B 1 15 ? -2.875 -14.586 -15.141 1 95.75 15 GLU B C 1
ATOM 1449 O O . GLU B 1 15 ? -2.832 -15.75 -14.727 1 95.75 15 GLU B O 1
ATOM 1454 N N . ALA B 1 16 ? -4.004 -14 -15.422 1 98 16 ALA B N 1
ATOM 1455 C CA . ALA B 1 16 ? -5.293 -14.609 -15.102 1 98 16 ALA B CA 1
ATOM 1456 C C . ALA B 1 16 ? -5.977 -15.141 -16.359 1 98 16 ALA B C 1
ATOM 1458 O O . ALA B 1 16 ? -7.133 -15.562 -16.312 1 98 16 ALA B O 1
ATOM 1459 N N . VAL B 1 17 ? -5.254 -15.117 -17.453 1 97.69 17 VAL B N 1
ATOM 1460 C CA . VAL B 1 17 ? -5.867 -15.305 -18.766 1 97.69 17 VAL B CA 1
ATOM 1461 C C . VAL B 1 17 ? -6.441 -16.719 -18.875 1 97.69 17 VAL B C 1
ATOM 1463 O O . VAL B 1 17 ? -7.418 -16.938 -19.594 1 97.69 17 VAL B O 1
ATOM 1466 N N . HIS B 1 18 ? -5.992 -17.672 -18.141 1 98.31 18 HIS B N 1
ATOM 1467 C CA . HIS B 1 18 ? -6.438 -19.047 -18.266 1 98.31 18 HIS B CA 1
ATOM 1468 C C . HIS B 1 18 ? -7.262 -19.469 -17.062 1 98.31 18 HIS B C 1
ATOM 1470 O O . HIS B 1 18 ? -7.586 -20.656 -16.906 1 98.31 18 HIS B O 1
ATOM 1476 N N . VAL B 1 19 ? -7.566 -18.531 -16.125 1 98.44 19 VAL B N 1
ATOM 1477 C CA . VAL B 1 19 ? -8.391 -18.875 -14.977 1 98.44 19 VAL B CA 1
ATOM 1478 C C . VAL B 1 19 ? -9.719 -19.469 -15.453 1 98.44 19 VAL B C 1
ATOM 1480 O O . VAL B 1 19 ? -10.383 -18.906 -16.328 1 98.44 19 VAL B O 1
ATOM 1483 N N . PRO B 1 20 ? -10.109 -20.625 -14.93 1 97.75 20 PRO B N 1
ATOM 1484 C CA . PRO B 1 20 ? -11.383 -21.234 -15.336 1 97.75 20 PRO B CA 1
ATOM 1485 C C . PRO B 1 20 ? -12.562 -20.281 -15.18 1 97.75 20 PRO B C 1
ATOM 1487 O O . PRO B 1 20 ? -12.617 -19.5 -14.211 1 97.75 20 PRO B O 1
ATOM 1490 N N . PRO B 1 21 ? -13.531 -20.344 -16.047 1 96 21 PRO B N 1
ATOM 1491 C CA . PRO B 1 21 ? -14.617 -19.375 -16.078 1 96 21 PRO B CA 1
ATOM 1492 C C . PRO B 1 21 ? -15.547 -19.484 -14.875 1 96 21 PRO B C 1
ATOM 1494 O O . PRO B 1 21 ? -16.344 -18.562 -14.625 1 96 21 PRO B O 1
ATOM 1497 N N . GLU B 1 22 ? -15.492 -20.547 -14.156 1 96.62 22 GLU B N 1
ATOM 1498 C CA . GLU B 1 22 ? -16.375 -20.719 -13.008 1 96.62 22 GLU B CA 1
ATOM 1499 C C . GLU B 1 22 ? -15.953 -19.828 -11.844 1 96.62 22 GLU B C 1
ATOM 1501 O O . GLU B 1 22 ? -16.703 -19.625 -10.891 1 96.62 22 GLU B O 1
ATOM 1506 N N . PHE B 1 23 ? -14.711 -19.297 -11.914 1 97.62 23 PHE B N 1
ATOM 1507 C CA . PHE B 1 23 ? -14.219 -18.438 -10.844 1 97.62 23 PHE B CA 1
ATOM 1508 C C . PHE B 1 23 ? -14.43 -16.969 -11.188 1 97.62 23 PHE B C 1
ATOM 1510 O O . PHE B 1 23 ? -14.25 -16.562 -12.344 1 97.62 23 PHE B O 1
ATOM 1517 N N . ASP B 1 24 ? -14.82 -16.156 -10.203 1 97.06 24 ASP B N 1
ATOM 1518 C CA . ASP B 1 24 ? -14.742 -14.711 -10.344 1 97.06 24 ASP B CA 1
ATOM 1519 C C . ASP B 1 24 ? -13.297 -14.227 -10.258 1 97.06 24 ASP B C 1
ATOM 1521 O O . ASP B 1 24 ? -12.508 -14.742 -9.453 1 97.06 24 ASP B O 1
ATOM 1525 N N . VAL B 1 25 ? -12.945 -13.234 -11.125 1 98.5 25 VAL B N 1
ATOM 1526 C CA . VAL B 1 25 ? -11.57 -12.734 -11.18 1 98.5 25 VAL B CA 1
ATOM 1527 C C . VAL B 1 25 ? -11.555 -11.234 -10.875 1 98.5 25 VAL B C 1
ATOM 1529 O O . VAL B 1 25 ? -12.391 -10.484 -11.383 1 98.5 25 VAL B O 1
ATOM 1532 N N . LEU B 1 26 ? -10.703 -10.828 -10.039 1 98.62 26 LEU B N 1
ATOM 1533 C CA . LEU B 1 26 ? -10.414 -9.422 -9.766 1 98.62 26 LEU B CA 1
ATOM 1534 C C . LEU B 1 26 ? -9.008 -9.055 -10.234 1 98.62 26 LEU B C 1
ATOM 1536 O O . LEU B 1 26 ? -8.023 -9.633 -9.781 1 98.62 26 LEU B O 1
ATOM 1540 N N . ILE B 1 27 ? -8.93 -8.133 -11.164 1 98.69 27 ILE B N 1
ATOM 1541 C CA . ILE B 1 27 ? -7.652 -7.578 -11.594 1 98.69 27 ILE B CA 1
ATOM 1542 C C . ILE B 1 27 ? -7.344 -6.312 -10.797 1 98.69 27 ILE B C 1
ATOM 1544 O O . ILE B 1 27 ? -8.094 -5.336 -10.859 1 98.69 27 ILE B O 1
ATOM 1548 N N . THR B 1 28 ? -6.219 -6.309 -10.117 1 98.25 28 THR B N 1
ATOM 1549 C CA . THR B 1 28 ? -5.984 -5.25 -9.141 1 98.25 28 THR B CA 1
ATOM 1550 C C . THR B 1 28 ? -5.105 -4.152 -9.734 1 98.25 28 THR B C 1
ATOM 1552 O O . THR B 1 28 ? -5.117 -3.016 -9.258 1 98.25 28 THR B O 1
ATOM 1555 N N . GLY B 1 29 ? -4.324 -4.535 -10.719 1 97.06 29 GLY B N 1
ATOM 1556 C CA . GLY B 1 29 ? -3.193 -3.693 -11.078 1 97.06 29 GLY B CA 1
ATOM 1557 C C . GLY B 1 29 ? -1.945 -3.996 -10.266 1 97.06 29 GLY B C 1
ATOM 1558 O O . GLY B 1 29 ? -1.997 -4.754 -9.297 1 97.06 29 GLY B O 1
ATOM 1559 N N . ILE B 1 30 ? -0.862 -3.377 -10.688 1 97.38 30 ILE B N 1
ATOM 1560 C CA . ILE B 1 30 ? 0.443 -3.736 -10.141 1 97.38 30 ILE B CA 1
ATOM 1561 C C . ILE B 1 30 ? 0.765 -2.848 -8.945 1 97.38 30 ILE B C 1
ATOM 1563 O O . ILE B 1 30 ? 0.523 -1.639 -8.977 1 97.38 30 ILE B O 1
ATOM 1567 N N . GLY B 1 31 ? 1.263 -3.512 -7.887 1 97.75 31 GLY B N 1
ATOM 1568 C CA . GLY B 1 31 ? 1.72 -2.771 -6.719 1 97.75 31 GLY B CA 1
ATOM 1569 C C . GLY B 1 31 ? 0.869 -3.016 -5.488 1 97.75 31 GLY B C 1
ATOM 1570 O O . GLY B 1 31 ? -0.298 -3.396 -5.598 1 97.75 31 GLY B O 1
ATOM 1571 N N . LYS B 1 32 ? 1.431 -2.697 -4.355 1 98.31 32 LYS B N 1
ATOM 1572 C CA . LYS B 1 32 ? 0.793 -3.008 -3.0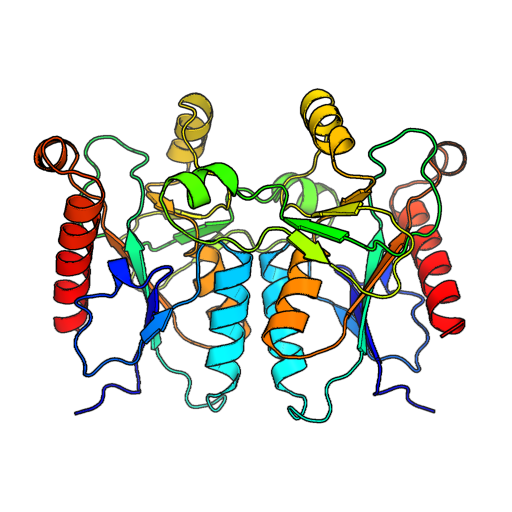8 1 98.31 32 LYS B CA 1
ATOM 1573 C C . LYS B 1 32 ? -0.452 -2.152 -2.863 1 98.31 32 LYS B C 1
ATOM 1575 O O . LYS B 1 32 ? -1.512 -2.67 -2.506 1 98.31 32 LYS B O 1
ATOM 1580 N N . VAL B 1 33 ? -0.367 -0.845 -3.156 1 98.62 33 VAL B N 1
ATOM 1581 C CA . VAL B 1 33 ? -1.483 0.054 -2.881 1 98.62 33 VAL B CA 1
ATOM 1582 C C . VAL B 1 33 ? -2.666 -0.299 -3.781 1 98.62 33 VAL B C 1
ATOM 1584 O O . VAL B 1 33 ? -3.799 -0.41 -3.311 1 98.62 33 VAL B O 1
ATOM 1587 N N . SER B 1 34 ? -2.393 -0.562 -5.066 1 98.5 34 SER B N 1
ATOM 1588 C CA . SER B 1 34 ? -3.447 -0.949 -5.996 1 98.5 34 SER B CA 1
ATOM 1589 C C . SER B 1 34 ? -4.125 -2.242 -5.555 1 98.5 34 SER B C 1
ATOM 1591 O O . SER B 1 34 ? -5.355 -2.322 -5.523 1 98.5 34 SER B O 1
ATOM 1593 N N . ALA B 1 35 ? -3.311 -3.193 -5.191 1 98.62 35 ALA B N 1
ATOM 1594 C CA . ALA B 1 35 ? -3.838 -4.492 -4.777 1 98.62 35 ALA B CA 1
ATOM 1595 C C . ALA B 1 35 ? -4.652 -4.367 -3.494 1 98.62 35 ALA B C 1
ATOM 1597 O O . ALA B 1 35 ? -5.758 -4.906 -3.4 1 98.62 35 ALA B O 1
ATOM 1598 N N . ALA B 1 36 ? -4.109 -3.641 -2.539 1 98.69 36 ALA B N 1
ATOM 1599 C CA . ALA B 1 36 ? -4.77 -3.46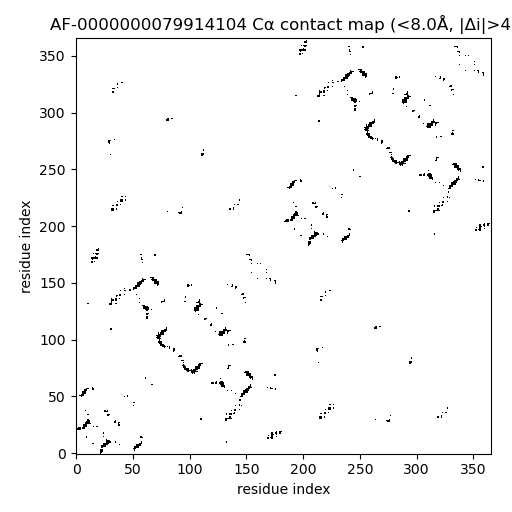3 -1.249 1 98.69 36 ALA B CA 1
ATOM 1600 C C . ALA B 1 36 ? -6.148 -2.826 -1.422 1 98.69 36 ALA B C 1
ATOM 1602 O O . ALA B 1 36 ? -7.141 -3.332 -0.896 1 98.69 36 ALA B O 1
ATOM 1603 N N . VAL B 1 37 ? -6.211 -1.768 -2.203 1 98.69 37 VAL B N 1
ATOM 1604 C CA . VAL B 1 37 ? -7.453 -1.017 -2.383 1 98.69 37 VAL B CA 1
ATOM 1605 C C . VAL B 1 37 ? -8.461 -1.863 -3.15 1 98.69 37 VAL B C 1
ATOM 1607 O O . VAL B 1 37 ? -9.633 -1.949 -2.766 1 98.69 37 VAL B O 1
ATOM 1610 N N . ALA B 1 38 ? -8.008 -2.51 -4.211 1 98.62 38 ALA B N 1
ATOM 1611 C CA . ALA B 1 38 ? -8.898 -3.305 -5.047 1 98.62 38 ALA B CA 1
ATOM 1612 C C . ALA B 1 38 ? -9.547 -4.43 -4.238 1 98.62 38 ALA B C 1
ATOM 1614 O O . ALA B 1 38 ? -10.758 -4.641 -4.324 1 98.62 38 ALA B O 1
ATOM 1615 N N . VAL B 1 39 ? -8.742 -5.109 -3.465 1 98.81 39 VAL B N 1
ATOM 1616 C CA . VAL B 1 39 ? -9.242 -6.25 -2.701 1 98.81 39 VAL B CA 1
ATOM 1617 C C . VAL B 1 39 ? -10.172 -5.762 -1.592 1 98.81 39 VAL B C 1
ATOM 1619 O O . VAL B 1 39 ? -11.273 -6.289 -1.42 1 98.81 39 VAL B O 1
ATOM 1622 N N . ALA B 1 40 ? -9.758 -4.723 -0.86 1 98.5 40 ALA B N 1
ATOM 1623 C CA . ALA B 1 40 ? -10.602 -4.188 0.206 1 98.5 40 ALA B CA 1
ATOM 1624 C C . ALA B 1 40 ? -11.945 -3.709 -0.344 1 98.5 40 ALA B C 1
ATOM 1626 O O . ALA B 1 40 ? -12.992 -3.986 0.24 1 98.5 40 ALA B O 1
ATOM 1627 N N . LYS B 1 41 ? -11.883 -3.029 -1.462 1 97.56 41 LYS B N 1
ATOM 1628 C CA . LYS B 1 41 ? -13.102 -2.527 -2.092 1 97.56 41 LYS B CA 1
ATOM 1629 C C . LYS B 1 41 ? -14.008 -3.674 -2.531 1 97.56 41 LYS B C 1
ATOM 1631 O O . LYS B 1 41 ? -15.203 -3.68 -2.234 1 97.56 41 LYS B O 1
ATOM 1636 N N . ALA B 1 42 ? -13.445 -4.66 -3.201 1 97.62 42 ALA B N 1
ATOM 1637 C CA . ALA B 1 42 ? -14.219 -5.789 -3.709 1 97.62 42 ALA B CA 1
ATOM 1638 C C . ALA B 1 42 ? -14.883 -6.559 -2.568 1 97.62 42 ALA B C 1
ATOM 1640 O O . ALA B 1 42 ? -16.047 -6.934 -2.66 1 97.62 42 ALA B O 1
ATOM 1641 N N . LEU B 1 43 ? -14.141 -6.758 -1.507 1 97.06 43 LEU B N 1
ATOM 1642 C CA . LEU B 1 43 ? -14.648 -7.559 -0.397 1 97.06 43 LEU B CA 1
ATOM 1643 C C . LEU B 1 43 ? -15.719 -6.805 0.376 1 97.06 43 LEU B C 1
ATOM 1645 O O . LEU B 1 43 ? -16.516 -7.41 1.097 1 97.06 43 LEU B O 1
ATOM 1649 N N . GLY B 1 44 ? -15.719 -5.465 0.258 1 93.62 44 GLY B N 1
ATOM 1650 C CA . GLY B 1 44 ? -16.781 -4.66 0.84 1 93.62 44 GLY B CA 1
ATOM 1651 C C . GLY B 1 44 ? -18.141 -4.957 0.25 1 93.62 44 GLY B C 1
ATOM 1652 O O . GLY B 1 44 ? -19.172 -4.664 0.867 1 93.62 44 GLY B O 1
ATOM 1653 N N . ASP B 1 45 ? -18.156 -5.539 -0.925 1 91.56 45 ASP B N 1
ATOM 1654 C CA . ASP B 1 45 ? -19.406 -5.836 -1.619 1 91.56 45 ASP B CA 1
ATOM 1655 C C . ASP B 1 45 ? -20.016 -7.148 -1.124 1 91.56 45 ASP B C 1
ATOM 1657 O O . ASP B 1 45 ? -21.156 -7.484 -1.47 1 91.56 45 ASP B O 1
ATOM 1661 N N . TYR B 1 46 ? -19.25 -7.902 -0.304 1 93.12 46 TYR B N 1
ATOM 1662 C CA . TYR B 1 46 ? -19.734 -9.164 0.255 1 93.12 46 TYR B CA 1
ATOM 1663 C C . TYR B 1 46 ? -20.266 -8.961 1.669 1 93.12 46 TYR B C 1
ATOM 1665 O O . TYR B 1 46 ? -19.719 -8.156 2.434 1 93.12 46 TYR B O 1
ATOM 1673 N N . PRO B 1 47 ? -21.328 -9.758 2.014 1 91.19 47 PRO B N 1
ATOM 1674 C CA . PRO B 1 47 ? -21.75 -9.734 3.42 1 91.19 47 PRO B CA 1
ATOM 1675 C C . PRO B 1 47 ? -20.656 -10.242 4.363 1 91.19 47 PRO B C 1
ATOM 1677 O O . PRO B 1 47 ? -19.891 -11.141 4.004 1 91.19 47 PRO B O 1
ATOM 1680 N N . SER B 1 48 ? -20.641 -9.648 5.551 1 88.31 48 SER B N 1
ATOM 1681 C CA . SER B 1 48 ? -19.594 -9.969 6.523 1 88.31 48 SER B CA 1
ATOM 1682 C C . SER B 1 48 ? -19.578 -11.461 6.844 1 88.31 48 SER B C 1
ATOM 1684 O O . SER B 1 48 ? -18.531 -12.023 7.137 1 88.31 48 SER B O 1
ATOM 1686 N N . SER B 1 49 ? -20.703 -12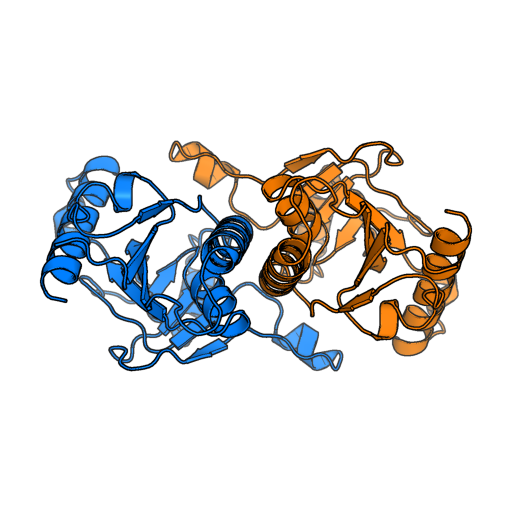.117 6.691 1 90.19 49 SER B N 1
ATOM 1687 C CA . SER B 1 49 ? -20.828 -13.523 7.07 1 90.19 49 SER B CA 1
ATOM 1688 C C . SER B 1 49 ? -20.547 -14.438 5.883 1 90.19 49 SER B C 1
ATOM 1690 O O . SER B 1 49 ? -20.484 -15.664 6.035 1 90.19 49 SER B O 1
ATOM 1692 N N . GLN B 1 50 ? -20.359 -13.805 4.746 1 93.19 50 GLN B N 1
ATOM 1693 C CA . GLN B 1 50 ? -20.234 -14.625 3.543 1 93.19 50 GLN B CA 1
ATOM 1694 C C . GLN B 1 50 ? -19.094 -14.109 2.652 1 93.19 50 GLN B C 1
ATOM 1696 O O . GLN B 1 50 ? -19.297 -13.875 1.459 1 93.19 50 GLN B O 1
ATOM 1701 N N . LYS B 1 51 ? -17.953 -14.008 3.244 1 96.44 51 LYS B N 1
ATOM 1702 C CA . LYS B 1 51 ? -16.781 -13.617 2.459 1 96.44 51 LYS B CA 1
ATOM 1703 C C . LYS B 1 51 ? -16.25 -14.797 1.656 1 96.44 51 LYS B C 1
ATOM 1705 O O . LYS B 1 51 ? -16.25 -15.938 2.135 1 96.44 51 LYS B O 1
ATOM 1710 N N . PRO B 1 52 ? -15.805 -14.586 0.477 1 97.44 52 PRO B N 1
ATOM 1711 C CA . PRO B 1 52 ? -15.188 -15.664 -0.298 1 97.44 52 PRO B CA 1
ATOM 1712 C C . PRO B 1 52 ? -13.773 -16 0.182 1 97.44 52 PRO B C 1
ATOM 1714 O O . PRO B 1 52 ? -13.156 -15.211 0.893 1 97.44 52 PRO B O 1
ATOM 1717 N N . LEU B 1 53 ? -13.352 -17.219 -0.16 1 97.44 53 LEU B N 1
ATOM 1718 C CA . LEU B 1 53 ? -11.914 -17.469 -0.157 1 97.44 53 LEU B CA 1
ATOM 1719 C C . LEU B 1 53 ? -11.219 -16.672 -1.262 1 97.44 53 LEU B C 1
ATOM 1721 O O . LEU B 1 53 ? -11.578 -16.797 -2.436 1 97.44 53 LEU B O 1
ATOM 1725 N N . VAL B 1 54 ? -10.297 -15.883 -0.883 1 98.44 54 VAL B N 1
ATOM 1726 C CA . VAL B 1 54 ? -9.516 -15.141 -1.864 1 98.44 54 VAL B CA 1
ATOM 1727 C C . VAL B 1 54 ? -8.266 -15.938 -2.236 1 98.44 54 VAL B C 1
ATOM 1729 O O . VAL B 1 54 ? -7.516 -16.375 -1.359 1 98.44 54 VAL B O 1
ATOM 1732 N N . VAL B 1 55 ? -8.086 -16.172 -3.512 1 98.69 55 VAL B N 1
ATOM 1733 C CA . VAL B 1 55 ? -6.883 -16.844 -4.008 1 98.69 55 VAL B CA 1
ATOM 1734 C C . VAL B 1 55 ? -6.078 -15.867 -4.867 1 98.69 55 VAL B C 1
ATOM 1736 O O . VAL B 1 55 ? -6.477 -15.547 -5.992 1 98.69 55 VAL B O 1
ATOM 1739 N N . ASN B 1 56 ? -4.98 -15.438 -4.348 1 98.88 56 ASN B N 1
ATOM 1740 C CA . ASN B 1 56 ? -4.082 -14.586 -5.117 1 98.88 56 ASN B CA 1
ATOM 1741 C C . ASN B 1 56 ? -3.117 -15.406 -5.965 1 98.88 56 ASN B C 1
ATOM 1743 O O . ASN B 1 56 ? -2.283 -16.141 -5.43 1 98.88 56 ASN B O 1
ATOM 1747 N N . ILE B 1 57 ? -3.24 -15.25 -7.211 1 98.81 57 ILE B N 1
ATOM 1748 C CA . ILE B 1 57 ? -2.33 -15.938 -8.125 1 98.81 57 ILE B CA 1
ATOM 1749 C C . ILE B 1 57 ? -1.393 -14.922 -8.773 1 98.81 57 ILE B C 1
ATOM 1751 O O . ILE B 1 57 ? -1.716 -13.734 -8.867 1 98.81 57 ILE B O 1
ATOM 1755 N N . GLY B 1 58 ? -0.239 -15.43 -9.219 1 97.69 58 GLY B N 1
ATOM 1756 C CA . GLY B 1 58 ? 0.695 -14.594 -9.961 1 97.69 58 GLY B CA 1
ATOM 1757 C C . GLY B 1 58 ? 2.084 -15.195 -10.055 1 97.69 58 GLY B C 1
ATOM 1758 O O . GLY B 1 58 ? 2.354 -16.25 -9.477 1 97.69 58 GLY B O 1
ATOM 1759 N N . THR B 1 59 ? 2.912 -14.523 -10.844 1 95.5 59 THR B N 1
ATOM 1760 C CA . THR B 1 59 ? 4.312 -14.914 -10.938 1 95.5 59 THR B CA 1
ATOM 1761 C C . THR B 1 59 ? 5.121 -14.312 -9.789 1 95.5 59 THR B C 1
ATOM 1763 O O . THR B 1 59 ? 4.715 -13.32 -9.188 1 95.5 59 THR B O 1
ATOM 1766 N N . ALA B 1 60 ? 6.156 -15.008 -9.414 1 95.44 60 ALA B N 1
ATOM 1767 C CA . ALA B 1 60 ? 7.094 -14.523 -8.398 1 95.44 60 ALA B CA 1
ATOM 1768 C C . ALA B 1 60 ? 8.539 -14.75 -8.836 1 95.44 60 ALA B C 1
ATOM 1770 O O . ALA B 1 60 ? 8.805 -15.555 -9.734 1 95.44 60 ALA B O 1
ATOM 1771 N N . GLY B 1 61 ? 9.398 -13.93 -8.328 1 93.44 61 GLY B N 1
ATOM 1772 C CA . GLY B 1 61 ? 10.82 -14.188 -8.484 1 93.44 61 GLY B CA 1
ATOM 1773 C C . GLY B 1 61 ? 11.375 -15.133 -7.441 1 93.44 61 GLY B C 1
ATOM 1774 O O . GLY B 1 61 ? 10.992 -15.07 -6.27 1 93.44 61 GLY B O 1
ATOM 1775 N N . ALA B 1 62 ? 12.289 -15.961 -7.863 1 94.12 62 ALA B N 1
ATOM 1776 C CA . ALA B 1 62 ? 12.992 -16.828 -6.926 1 94.12 62 ALA B CA 1
ATOM 1777 C C . ALA B 1 62 ? 14.188 -16.109 -6.305 1 94.12 62 ALA B C 1
ATOM 1779 O O . ALA B 1 62 ? 14.906 -15.383 -6.996 1 94.12 62 ALA B O 1
ATOM 1780 N N . LEU B 1 63 ? 14.352 -16.312 -4.977 1 94.12 63 LEU B N 1
ATOM 1781 C CA . LEU B 1 63 ? 15.492 -15.703 -4.305 1 94.12 63 LEU B CA 1
ATOM 1782 C C . LEU B 1 63 ? 16.625 -16.719 -4.117 1 94.12 63 LEU B C 1
ATOM 1784 O O . LEU B 1 63 ? 17.734 -16.344 -3.738 1 94.12 63 LEU B O 1
ATOM 1788 N N . HIS B 1 64 ? 16.266 -17.984 -4.285 1 91.44 64 HIS B N 1
ATOM 1789 C CA . HIS B 1 64 ? 17.266 -19.047 -4.227 1 91.44 64 HIS B CA 1
ATOM 1790 C C . HIS B 1 64 ? 17.375 -19.766 -5.566 1 91.44 64 HIS B C 1
ATOM 1792 O O . HIS B 1 64 ? 16.391 -19.891 -6.297 1 91.44 64 HIS B O 1
ATOM 1798 N N . GLU B 1 65 ? 18.562 -20.266 -5.688 1 80.75 65 GLU B N 1
ATOM 1799 C CA . GLU B 1 65 ? 18.812 -21 -6.922 1 80.75 65 GLU B CA 1
ATOM 1800 C C . GLU B 1 65 ? 17.938 -22.25 -7.012 1 80.75 65 GLU B C 1
ATOM 1802 O O . GLU B 1 65 ? 17.641 -22.891 -5.996 1 80.75 65 GLU B O 1
ATOM 1807 N N . HIS B 1 66 ? 17.422 -22.531 -8.133 1 74.06 66 HIS B N 1
ATOM 1808 C CA . HIS B 1 66 ? 16.719 -23.75 -8.5 1 74.06 66 HIS B CA 1
ATOM 1809 C C . HIS B 1 66 ? 15.312 -23.766 -7.926 1 74.06 66 HIS B C 1
ATOM 1811 O O . HIS B 1 66 ? 14.672 -24.812 -7.855 1 74.06 66 HIS B O 1
ATOM 1817 N N . HIS B 1 67 ? 14.953 -22.641 -7.387 1 80.69 67 HIS B N 1
ATOM 1818 C CA . HIS B 1 67 ? 13.547 -22.578 -7.008 1 80.69 67 HIS B CA 1
ATOM 1819 C C . HIS B 1 67 ? 12.664 -22.281 -8.219 1 80.69 67 HIS B C 1
ATOM 1821 O O . HIS B 1 67 ? 12.766 -21.219 -8.82 1 80.69 67 HIS B O 1
ATOM 1827 N N . SER B 1 68 ? 12.016 -23.281 -8.703 1 90.75 68 SER B N 1
ATOM 1828 C CA . SER B 1 68 ? 11.039 -23.125 -9.773 1 90.75 68 SER B CA 1
ATOM 1829 C C . SER B 1 68 ? 9.789 -23.953 -9.516 1 90.75 68 SER B C 1
ATOM 1831 O O . SER B 1 68 ? 9.805 -24.859 -8.672 1 90.75 68 SER B O 1
ATOM 1833 N N . GLY B 1 69 ? 8.75 -23.5 -10.148 1 94.75 69 GLY B N 1
ATOM 1834 C CA . GLY B 1 69 ? 7.504 -24.234 -10.008 1 94.75 69 GLY B CA 1
ATOM 1835 C C . GLY B 1 69 ? 6.445 -23.453 -9.234 1 94.75 69 GLY B C 1
ATOM 1836 O O . GLY B 1 69 ? 6.441 -22.234 -9.242 1 94.75 69 GLY B O 1
ATOM 1837 N N . LEU B 1 70 ? 5.52 -24.25 -8.695 1 97.06 70 LEU B N 1
ATOM 1838 C CA . LEU B 1 70 ? 4.383 -23.656 -7.996 1 97.06 70 LEU B CA 1
ATOM 1839 C C . LEU B 1 70 ? 4.637 -23.609 -6.492 1 97.06 70 LEU B C 1
ATOM 1841 O O . LEU B 1 70 ? 5.133 -24.578 -5.91 1 97.06 70 LEU B O 1
ATOM 1845 N N . PHE B 1 71 ? 4.312 -22.516 -5.945 1 98.06 71 PHE B N 1
ATOM 1846 C CA . PHE B 1 71 ? 4.465 -22.312 -4.508 1 98.06 71 PHE B CA 1
ATOM 1847 C C . PHE B 1 71 ? 3.164 -21.828 -3.883 1 98.06 71 PHE B C 1
ATOM 1849 O O . PHE B 1 71 ? 2.42 -21.062 -4.504 1 98.06 71 PHE B O 1
ATOM 1856 N N . THR B 1 72 ? 2.887 -22.234 -2.674 1 98.5 72 THR B N 1
ATOM 1857 C CA . THR B 1 72 ? 1.817 -21.734 -1.82 1 98.5 72 THR B CA 1
ATOM 1858 C C . THR B 1 72 ? 2.377 -21.25 -0.487 1 98.5 72 THR B C 1
ATOM 1860 O O . THR B 1 72 ? 2.297 -21.953 0.521 1 98.5 72 THR B O 1
ATOM 1863 N N . PRO B 1 73 ? 2.896 -20.047 -0.471 1 98.62 73 PRO B N 1
ATOM 1864 C CA . PRO B 1 73 ? 3.645 -19.547 0.686 1 98.62 73 PRO B CA 1
ATOM 1865 C C . PRO B 1 73 ? 2.861 -19.672 1.991 1 98.62 73 PRO B C 1
ATOM 1867 O O . PRO B 1 73 ? 1.649 -19.438 2.012 1 98.62 73 PRO B O 1
ATOM 1870 N N . SER B 1 74 ? 3.572 -19.953 3.125 1 98.69 74 SER B N 1
ATOM 1871 C CA . SER B 1 74 ? 3.01 -20.047 4.469 1 98.69 74 SER B CA 1
ATOM 1872 C C . SER B 1 74 ? 3.17 -18.734 5.227 1 98.69 74 SER B C 1
ATOM 1874 O O . SER B 1 74 ? 2.535 -18.516 6.262 1 98.69 74 SER B O 1
ATOM 1876 N N . THR B 1 75 ? 4.109 -17.922 4.703 1 98.69 75 THR B N 1
ATOM 1877 C CA . THR B 1 75 ? 4.387 -16.609 5.285 1 98.69 75 THR B CA 1
ATOM 1878 C C . THR B 1 75 ? 4.57 -15.562 4.195 1 98.69 75 THR B C 1
ATOM 1880 O O . THR B 1 75 ? 5.148 -15.844 3.146 1 98.69 75 THR B O 1
ATOM 1883 N N . VAL B 1 76 ? 4.047 -14.43 4.43 1 98.81 76 VAL B N 1
ATOM 1884 C CA . VAL B 1 76 ? 4.266 -13.328 3.502 1 98.81 76 VAL B CA 1
ATOM 1885 C C . VAL B 1 76 ? 4.75 -12.102 4.266 1 98.81 76 VAL B C 1
ATOM 1887 O O . VAL B 1 76 ? 4.25 -11.797 5.355 1 98.81 76 VAL B O 1
ATOM 1890 N N . LEU B 1 77 ? 5.766 -11.453 3.738 1 98.5 77 LEU B N 1
ATOM 1891 C CA . LEU B 1 77 ? 6.422 -10.312 4.363 1 98.5 77 LEU B CA 1
ATOM 1892 C C . LEU B 1 77 ? 6.188 -9.039 3.555 1 98.5 77 LEU B C 1
ATOM 1894 O O . LEU B 1 77 ? 6.23 -9.062 2.322 1 98.5 77 LEU B O 1
ATOM 1898 N N . ASN B 1 78 ? 5.883 -7.969 4.23 1 98.25 78 ASN B N 1
ATOM 1899 C CA . ASN B 1 78 ? 6.035 -6.629 3.668 1 98.25 78 ASN B CA 1
ATOM 1900 C C . ASN B 1 78 ? 7.477 -6.145 3.75 1 98.25 78 ASN B C 1
ATOM 1902 O O . ASN B 1 78 ? 7.824 -5.355 4.633 1 98.25 78 ASN B O 1
ATOM 1906 N N . HIS B 1 79 ? 8.289 -6.5 2.783 1 94.62 79 HIS B N 1
ATOM 1907 C CA . HIS B 1 79 ? 9.727 -6.496 3.025 1 94.62 79 HIS B CA 1
ATOM 1908 C C . HIS B 1 79 ? 10.305 -5.098 2.855 1 94.62 79 HIS B C 1
ATOM 1910 O O . HIS B 1 79 ? 11.398 -4.812 3.348 1 94.62 79 HIS B O 1
ATOM 1916 N N . ASP B 1 80 ? 9.586 -4.219 2.137 1 91.81 80 ASP B N 1
ATOM 1917 C CA . ASP B 1 80 ? 10.211 -2.934 1.844 1 91.81 80 ASP B CA 1
ATOM 1918 C C . ASP B 1 80 ? 9.758 -1.863 2.832 1 91.81 80 ASP B C 1
ATOM 1920 O O . ASP B 1 80 ? 10.078 -0.685 2.674 1 91.81 80 ASP B O 1
ATOM 1924 N N . ILE B 1 81 ? 8.992 -2.197 3.846 1 95.06 81 ILE B N 1
ATOM 1925 C CA . ILE B 1 81 ? 8.633 -1.226 4.875 1 95.06 81 ILE B CA 1
ATOM 1926 C C . ILE B 1 81 ? 9.727 -1.176 5.938 1 95.06 81 ILE B C 1
ATOM 1928 O O . ILE B 1 81 ? 10.344 -2.197 6.254 1 95.06 81 ILE B O 1
ATOM 1932 N N . SER B 1 82 ? 9.969 0 6.473 1 94.38 82 SER B N 1
ATOM 1933 C CA . SER B 1 82 ? 10.961 0.166 7.527 1 94.38 82 SER B CA 1
ATOM 1934 C C . SER B 1 82 ? 10.422 -0.307 8.875 1 94.38 82 SER B C 1
ATOM 1936 O O . SER B 1 82 ? 10.328 0.476 9.82 1 94.38 82 SER B O 1
ATOM 1938 N N . GLY B 1 83 ? 10.148 -1.592 8.906 1 93.88 83 GLY B N 1
ATOM 1939 C CA . GLY B 1 83 ? 9.477 -2.15 10.07 1 93.88 83 GLY B CA 1
ATOM 1940 C C . GLY B 1 83 ? 10.266 -1.976 11.359 1 93.88 83 GLY B C 1
ATOM 1941 O O . GLY B 1 83 ? 9.719 -1.558 12.375 1 93.88 83 GLY B O 1
ATOM 1942 N N . ASP B 1 84 ? 11.586 -2.217 11.305 1 92.25 84 ASP B N 1
ATOM 1943 C CA . ASP B 1 84 ? 12.43 -2.109 12.484 1 92.25 84 ASP B CA 1
ATOM 1944 C C . ASP B 1 84 ? 12.492 -0.668 12.992 1 92.25 84 ASP B C 1
ATOM 1946 O O . ASP B 1 84 ? 12.414 -0.422 14.195 1 92.25 84 ASP B O 1
ATOM 1950 N N . ALA B 1 85 ? 12.617 0.244 12.039 1 91.31 85 ALA B N 1
ATOM 1951 C CA . ALA B 1 85 ? 12.664 1.658 12.406 1 91.31 85 ALA B CA 1
ATOM 1952 C C . ALA B 1 85 ? 11.352 2.109 13.031 1 91.31 85 ALA B C 1
ATOM 1954 O O . ALA B 1 85 ? 11.344 2.846 14.023 1 91.31 85 ALA B O 1
ATOM 1955 N N . ILE B 1 86 ? 10.242 1.65 12.492 1 93.5 86 ILE B N 1
ATOM 1956 C CA . ILE B 1 86 ? 8.922 2.004 12.992 1 93.5 86 ILE B CA 1
ATOM 1957 C C . ILE B 1 86 ? 8.742 1.458 14.406 1 93.5 86 ILE B C 1
ATOM 1959 O O . ILE B 1 86 ? 8.289 2.176 15.305 1 93.5 86 ILE B O 1
ATOM 1963 N N . ARG B 1 87 ? 9.141 0.248 14.617 1 93.81 87 ARG B N 1
ATOM 1964 C CA . ARG B 1 87 ? 9.047 -0.368 15.938 1 93.81 87 ARG B CA 1
ATOM 1965 C C . ARG B 1 87 ? 9.953 0.344 16.938 1 93.81 87 ARG B C 1
ATOM 1967 O O . ARG B 1 87 ? 9.586 0.507 18.109 1 93.81 87 ARG B O 1
ATOM 1974 N N . ALA B 1 88 ? 11.117 0.796 16.484 1 90.44 88 ALA B N 1
ATOM 1975 C CA . ALA B 1 88 ? 12.055 1.516 17.328 1 90.44 88 ALA B CA 1
ATOM 1976 C C . ALA B 1 88 ? 11.461 2.838 17.812 1 90.44 88 ALA B C 1
ATOM 1978 O O . ALA B 1 88 ? 11.82 3.338 18.875 1 90.44 88 ALA B O 1
ATOM 1979 N N . LEU B 1 89 ? 10.531 3.369 17.078 1 87.25 89 LEU B N 1
ATOM 1980 C CA . LEU B 1 89 ? 9.867 4.617 17.438 1 87.25 89 LEU B CA 1
ATOM 1981 C C . LEU B 1 89 ? 8.641 4.355 18.297 1 87.25 89 LEU B C 1
ATOM 1983 O O . LEU B 1 89 ? 7.898 5.281 18.625 1 87.25 89 LEU B O 1
ATOM 1987 N N . GLY B 1 90 ? 8.344 3.104 18.594 1 89.56 90 GLY B N 1
ATOM 1988 C CA . GLY B 1 90 ? 7.289 2.75 19.531 1 89.56 90 GLY B CA 1
ATOM 1989 C C . GLY B 1 90 ? 5.961 2.471 18.844 1 89.56 90 GLY B C 1
ATOM 1990 O O . GLY B 1 90 ? 4.91 2.502 19.484 1 89.56 90 GLY B O 1
ATOM 1991 N N . HIS B 1 91 ? 6.051 2.203 17.531 1 92.38 91 HIS B N 1
ATOM 1992 C CA . HIS B 1 91 ? 4.816 1.956 16.797 1 92.38 91 HIS B CA 1
ATOM 1993 C C . HIS B 1 91 ? 4.738 0.51 16.312 1 92.38 91 HIS B C 1
ATOM 1995 O O . HIS B 1 91 ? 5.77 -0.136 16.109 1 92.38 91 HIS B O 1
ATOM 2001 N N . GLU B 1 92 ? 3.521 0.069 16.172 1 92.56 92 GLU B N 1
ATOM 2002 C CA . GLU B 1 92 ? 3.289 -1.24 15.57 1 92.56 92 GLU B CA 1
ATOM 2003 C C . GLU B 1 92 ? 3.221 -1.142 14.047 1 92.56 92 GLU B C 1
ATOM 2005 O O . GLU B 1 92 ? 2.848 -0.1 13.508 1 92.56 92 GLU B O 1
ATOM 2010 N N . VAL B 1 93 ? 3.688 -2.205 13.43 1 93.81 93 VAL B N 1
ATOM 2011 C CA . VAL B 1 93 ? 3.635 -2.252 11.969 1 93.81 93 VAL B CA 1
ATOM 2012 C C . VAL B 1 93 ? 3.299 -3.67 11.508 1 93.81 93 VAL B C 1
ATOM 2014 O O . VAL B 1 93 ? 3.779 -4.648 12.086 1 93.81 93 VAL B O 1
ATOM 2017 N N . ALA B 1 94 ? 2.402 -3.777 10.57 1 91.62 94 ALA B N 1
ATOM 2018 C CA . ALA B 1 94 ? 2.088 -5.062 9.953 1 91.62 94 ALA B CA 1
ATOM 2019 C C . ALA B 1 94 ? 3.053 -5.371 8.812 1 91.62 94 ALA B C 1
ATOM 2021 O O . ALA B 1 94 ? 2.965 -4.77 7.734 1 91.62 94 ALA B O 1
ATOM 2022 N N . ASP B 1 95 ? 4.012 -6.289 9.141 1 97.25 95 ASP B N 1
ATOM 2023 C CA . ASP B 1 95 ? 4.984 -6.551 8.086 1 97.25 95 ASP B CA 1
ATOM 2024 C C . ASP B 1 95 ? 5.215 -8.055 7.91 1 97.25 95 ASP B C 1
ATOM 2026 O O . ASP B 1 95 ? 6.125 -8.461 7.188 1 97.25 95 ASP B O 1
ATOM 2030 N N . ARG B 1 96 ? 4.438 -8.82 8.586 1 97.88 96 ARG B N 1
ATOM 2031 C CA . ARG B 1 96 ? 4.512 -10.273 8.484 1 97.88 96 ARG B CA 1
ATOM 2032 C C . ARG B 1 96 ? 3.15 -10.914 8.75 1 97.88 96 ARG B C 1
ATOM 2034 O O . ARG B 1 96 ? 2.473 -10.562 9.719 1 97.88 96 ARG B O 1
ATOM 2041 N N . LEU B 1 97 ? 2.744 -11.789 7.863 1 98.5 97 LEU B N 1
ATOM 2042 C CA . LEU B 1 97 ? 1.492 -12.523 8.039 1 98.5 97 LEU B CA 1
ATOM 2043 C C . LEU B 1 97 ? 1.704 -14.016 7.828 1 98.5 97 LEU B C 1
ATOM 2045 O O . LEU B 1 97 ? 2.451 -14.422 6.938 1 98.5 97 LEU B O 1
ATOM 2049 N N . GLU B 1 98 ? 1.04 -14.758 8.641 1 98.31 98 GLU B N 1
ATOM 2050 C CA . GLU B 1 98 ? 1.02 -16.203 8.461 1 98.31 98 GLU B CA 1
ATOM 2051 C C . GLU B 1 98 ? -0.158 -16.641 7.594 1 98.31 98 GLU B C 1
ATOM 2053 O O . GLU B 1 98 ? -1.271 -16.125 7.75 1 98.31 98 GLU B O 1
ATOM 2058 N N . MET B 1 99 ? 0.137 -17.422 6.66 1 97.94 99 MET B N 1
ATOM 2059 C CA . MET B 1 99 ? -0.87 -17.953 5.754 1 97.94 99 MET B CA 1
ATOM 2060 C C . MET B 1 99 ? -1.153 -19.422 6.074 1 97.94 99 MET B C 1
ATOM 2062 O O . MET B 1 99 ? -0.285 -20.281 5.898 1 97.94 99 MET B O 1
ATOM 2066 N N . PRO B 1 100 ? -2.354 -19.734 6.422 1 92.81 100 PRO B N 1
ATOM 2067 C CA . PRO B 1 100 ? -2.65 -21.125 6.746 1 92.81 100 PRO B CA 1
ATOM 2068 C C . PRO B 1 100 ? -2.521 -22.047 5.535 1 92.81 100 PRO B C 1
ATOM 2070 O O . PRO B 1 100 ? -2.695 -21.609 4.395 1 92.81 100 PRO B O 1
ATOM 2073 N N . GLU B 1 101 ? -2.154 -23.312 5.734 1 91 101 GLU B N 1
ATOM 2074 C CA . GLU B 1 101 ? -2.141 -24.391 4.758 1 91 101 GLU B CA 1
ATOM 2075 C C . GLU B 1 101 ? -1.141 -24.125 3.639 1 91 101 GLU B C 1
ATOM 2077 O O . GLU B 1 101 ? -1.35 -24.531 2.494 1 91 101 GLU B O 1
ATOM 2082 N N . GLY B 1 102 ? -0.124 -23.297 3.941 1 97.25 102 GLY B N 1
ATOM 2083 C CA . GLY B 1 102 ? 0.919 -23.047 2.961 1 97.25 102 GLY B CA 1
ATOM 2084 C C . GLY B 1 102 ? 1.939 -24.156 2.865 1 97.25 102 GLY B C 1
ATOM 2085 O O . GLY B 1 102 ? 1.791 -25.203 3.512 1 97.25 102 GLY B O 1
ATOM 2086 N N . ASP B 1 103 ? 2.939 -24.031 1.98 1 97.94 103 ASP B N 1
ATOM 2087 C CA . ASP B 1 103 ? 3.904 -25.094 1.699 1 97.94 103 ASP B CA 1
ATOM 2088 C C . ASP B 1 103 ? 5.211 -24.859 2.455 1 97.94 103 ASP B C 1
ATOM 2090 O O . ASP B 1 103 ? 6.223 -25.5 2.162 1 97.94 103 ASP B O 1
ATOM 2094 N N . GLY B 1 104 ? 5.285 -23.891 3.34 1 97.75 104 GLY B N 1
ATOM 2095 C CA . GLY B 1 104 ? 6.473 -23.609 4.129 1 97.75 104 GLY B CA 1
ATOM 2096 C C . GLY B 1 104 ? 7.32 -22.484 3.547 1 97.75 104 GLY B C 1
ATOM 2097 O O . GLY B 1 104 ? 8.188 -21.938 4.23 1 97.75 104 GLY B O 1
ATOM 2098 N N . SER B 1 105 ? 7.066 -22.078 2.287 1 98.06 105 SER B N 1
ATOM 2099 C CA . SER B 1 105 ? 7.859 -21.031 1.658 1 98.06 105 SER B CA 1
ATOM 2100 C C . SER B 1 105 ? 7.453 -19.656 2.168 1 98.06 105 SER B C 1
ATOM 2102 O O . SER B 1 105 ? 6.352 -19.484 2.699 1 98.06 105 SER B O 1
ATOM 2104 N N . VAL B 1 106 ? 8.43 -18.703 2.119 1 98.5 106 VAL B N 1
ATOM 2105 C CA . VAL B 1 106 ? 8.227 -17.328 2.545 1 98.5 106 VAL B CA 1
ATOM 2106 C C . VAL B 1 106 ? 8.25 -16.406 1.33 1 98.5 106 VAL B C 1
ATOM 2108 O O . VAL B 1 106 ? 9.188 -16.438 0.531 1 98.5 106 VAL B O 1
ATOM 2111 N N . LEU B 1 107 ? 7.199 -15.656 1.167 1 98.62 107 LEU B N 1
ATOM 2112 C CA . LEU B 1 107 ? 7.074 -14.688 0.083 1 98.62 107 LEU B CA 1
ATOM 2113 C C . LEU B 1 107 ? 7.352 -13.273 0.585 1 98.62 107 LEU B C 1
ATOM 2115 O O . LEU B 1 107 ? 6.754 -12.828 1.57 1 98.62 107 LEU B O 1
ATOM 2119 N N . ALA B 1 108 ? 8.312 -12.57 -0.025 1 98.31 108 ALA B N 1
ATOM 2120 C CA . ALA B 1 108 ? 8.586 -11.164 0.269 1 98.31 108 ALA B CA 1
ATOM 2121 C C . ALA B 1 108 ? 7.926 -10.258 -0.763 1 98.31 108 ALA B C 1
ATOM 2123 O O . ALA B 1 108 ? 8.234 -10.336 -1.955 1 98.31 108 ALA B O 1
ATOM 2124 N N . THR B 1 109 ? 7.039 -9.43 -0.298 1 98.38 109 THR B N 1
ATOM 2125 C CA . THR B 1 109 ? 6.32 -8.516 -1.175 1 98.38 109 THR B CA 1
ATOM 2126 C C . THR B 1 109 ? 6.855 -7.098 -1.033 1 98.38 109 THR B C 1
ATOM 2128 O O . THR B 1 109 ? 7.094 -6.625 0.081 1 98.38 109 THR B O 1
ATOM 2131 N N . GLY B 1 110 ? 7.094 -6.391 -2.121 1 97 110 GLY B N 1
ATOM 2132 C CA . GLY B 1 110 ? 7.523 -5 -2.141 1 97 110 GLY B CA 1
ATOM 2133 C C . GLY B 1 110 ? 7.238 -4.305 -3.459 1 97 110 GLY B C 1
ATOM 2134 O O . GLY B 1 110 ? 6.973 -4.965 -4.469 1 97 110 GLY B O 1
ATOM 2135 N N . ASP B 1 111 ? 7.34 -2.961 -3.451 1 96.62 111 ASP B N 1
ATOM 2136 C CA . ASP B 1 111 ? 6.984 -2.168 -4.625 1 96.62 111 ASP B CA 1
ATOM 2137 C C . ASP B 1 111 ? 8.203 -1.91 -5.504 1 96.62 111 ASP B C 1
ATOM 2139 O O . ASP B 1 111 ? 8.07 -1.408 -6.625 1 96.62 111 ASP B O 1
ATOM 2143 N N . VAL B 1 112 ? 9.328 -2.277 -4.969 1 90.19 112 VAL B N 1
ATOM 2144 C CA . VAL B 1 112 ? 10.555 -2.07 -5.73 1 90.19 112 VAL B CA 1
ATOM 2145 C C . VAL B 1 112 ? 10.977 -3.375 -6.402 1 90.19 112 VAL B C 1
ATOM 2147 O O . VAL B 1 112 ? 11 -4.43 -5.762 1 90.19 112 VAL B O 1
ATOM 2150 N N . PHE B 1 113 ? 11.312 -3.279 -7.703 1 86.25 113 PHE B N 1
ATOM 2151 C CA . PHE B 1 113 ? 11.898 -4.438 -8.359 1 86.25 113 PHE B CA 1
ATOM 2152 C C . PHE B 1 113 ? 13.273 -4.754 -7.777 1 86.25 113 PHE B C 1
ATOM 2154 O O . PHE B 1 113 ? 14.156 -3.898 -7.766 1 86.25 113 PHE B O 1
ATOM 2161 N N . VAL B 1 114 ? 13.391 -5.941 -7.301 1 84.5 114 VAL B N 1
ATOM 2162 C CA . VAL B 1 114 ? 14.648 -6.352 -6.68 1 84.5 114 VAL B CA 1
ATOM 2163 C C . VAL B 1 114 ? 15.594 -6.898 -7.746 1 84.5 114 VAL B C 1
ATOM 2165 O O . VAL B 1 114 ? 15.508 -8.07 -8.125 1 84.5 114 VAL B O 1
ATOM 2168 N N . SER B 1 115 ? 16.453 -6.094 -8.289 1 79.44 115 SER B N 1
ATOM 2169 C CA . SER B 1 115 ? 17.359 -6.512 -9.359 1 79.44 115 SER B CA 1
ATOM 2170 C C . SER B 1 115 ? 18.812 -6.488 -8.898 1 79.44 115 SER B C 1
ATOM 2172 O O . SER B 1 115 ? 19.656 -7.152 -9.484 1 79.44 115 SER B O 1
ATOM 2174 N N . ASP B 1 116 ? 18.969 -5.781 -7.816 1 82.25 116 ASP B N 1
ATOM 2175 C CA . ASP B 1 116 ? 20.328 -5.684 -7.281 1 82.25 116 ASP B CA 1
ATOM 2176 C C . ASP B 1 116 ? 20.703 -6.953 -6.527 1 82.25 116 ASP B C 1
ATOM 2178 O O . ASP B 1 116 ? 19.969 -7.414 -5.652 1 82.25 116 ASP B O 1
ATOM 2182 N N . ALA B 1 117 ? 21.859 -7.488 -6.805 1 83.81 117 ALA B N 1
ATOM 2183 C CA . ALA B 1 117 ? 22.297 -8.766 -6.242 1 83.81 117 ALA B CA 1
ATOM 2184 C C . ALA B 1 117 ? 22.453 -8.672 -4.727 1 83.81 117 ALA B C 1
ATOM 2186 O O . ALA B 1 117 ? 22.125 -9.617 -4.004 1 83.81 117 ALA B O 1
ATOM 2187 N N . GLY B 1 118 ? 22.984 -7.531 -4.301 1 86.31 118 GLY B N 1
ATOM 2188 C CA . GLY B 1 118 ? 23.141 -7.363 -2.863 1 86.31 118 GLY B CA 1
ATOM 2189 C C . GLY B 1 118 ? 21.812 -7.336 -2.121 1 86.31 118 GLY B C 1
ATOM 2190 O O . GLY B 1 118 ? 21.672 -7.977 -1.077 1 86.31 118 GLY B O 1
ATOM 2191 N N . VAL B 1 119 ? 20.875 -6.664 -2.658 1 84.62 119 VAL B N 1
ATOM 2192 C CA . VAL B 1 119 ? 19.547 -6.582 -2.072 1 84.62 119 VAL B CA 1
ATOM 2193 C C . VAL B 1 119 ? 18.891 -7.961 -2.1 1 84.62 119 VAL B C 1
ATOM 2195 O O . VAL B 1 119 ? 18.266 -8.375 -1.12 1 84.62 119 VAL B O 1
ATOM 2198 N N . ARG B 1 120 ? 19.109 -8.633 -3.141 1 90.88 120 ARG B N 1
ATOM 2199 C CA . ARG B 1 120 ? 18.547 -9.969 -3.295 1 90.88 120 ARG B CA 1
ATOM 2200 C C . ARG B 1 120 ? 19.125 -10.93 -2.262 1 90.88 120 ARG B C 1
ATOM 2202 O O . ARG B 1 120 ? 18.391 -11.734 -1.679 1 90.88 120 ARG B O 1
ATOM 2209 N N . ASP B 1 121 ? 20.391 -10.828 -2.066 1 92.56 121 ASP B N 1
ATOM 2210 C CA . ASP B 1 121 ? 21.047 -11.703 -1.11 1 92.56 121 ASP B CA 1
ATOM 2211 C C . ASP B 1 121 ? 20.5 -11.492 0.3 1 92.56 121 ASP B C 1
ATOM 2213 O O . ASP B 1 121 ? 20.266 -12.461 1.026 1 92.56 121 ASP B O 1
ATOM 2217 N N . VAL B 1 122 ? 20.344 -10.266 0.604 1 92.31 122 VAL B N 1
ATOM 2218 C CA . VAL B 1 122 ? 19.828 -9.938 1.929 1 92.31 122 VAL B CA 1
ATOM 2219 C C . VAL B 1 122 ? 18.406 -10.469 2.07 1 92.31 122 VAL B C 1
ATOM 2221 O O . VAL B 1 122 ? 18.047 -11.062 3.092 1 92.31 122 VAL B O 1
ATOM 2224 N N . LEU B 1 123 ? 17.688 -10.32 1.09 1 94.75 123 LEU B N 1
ATOM 2225 C CA . LEU B 1 123 ? 16.297 -10.766 1.098 1 94.75 123 LEU B CA 1
ATOM 2226 C C . LEU B 1 123 ? 16.203 -12.281 1.14 1 94.75 123 LEU B C 1
ATOM 2228 O O . LEU B 1 123 ? 15.336 -12.844 1.81 1 94.75 123 LEU B O 1
ATOM 2232 N N . ALA B 1 124 ? 17.109 -12.938 0.469 1 95.38 124 ALA B N 1
ATOM 2233 C CA . ALA B 1 124 ? 17.141 -14.398 0.373 1 95.38 124 ALA B CA 1
ATOM 2234 C C . ALA B 1 124 ? 17.391 -15.031 1.735 1 95.38 124 ALA B C 1
ATOM 2236 O O . ALA B 1 124 ? 17.094 -16.219 1.939 1 95.38 124 ALA B O 1
ATOM 2237 N N . GLU B 1 125 ? 17.906 -14.242 2.658 1 96.38 125 GLU B N 1
ATOM 2238 C CA . GLU B 1 125 ? 18.172 -14.758 4 1 96.38 125 GLU B CA 1
ATOM 2239 C C . GLU B 1 125 ? 16.875 -14.984 4.766 1 96.38 125 GLU B C 1
ATOM 2241 O O . GLU B 1 125 ? 16.828 -15.766 5.715 1 96.38 125 GLU B O 1
ATOM 2246 N N . ARG B 1 126 ? 15.828 -14.383 4.281 1 96.12 126 ARG B N 1
ATOM 2247 C CA . ARG B 1 126 ? 14.625 -14.469 5.102 1 96.12 126 ARG B CA 1
ATOM 2248 C C . ARG B 1 126 ? 13.414 -14.852 4.258 1 96.12 126 ARG B C 1
ATOM 2250 O O . ARG B 1 126 ? 12.312 -15.016 4.785 1 96.12 126 ARG B O 1
ATOM 2257 N N . ALA B 1 127 ? 13.609 -14.945 2.957 1 97.81 127 ALA B N 1
ATOM 2258 C CA . ALA B 1 127 ? 12.484 -15.258 2.076 1 97.81 127 ALA B CA 1
ATOM 2259 C C . ALA B 1 127 ? 12.922 -16.188 0.947 1 97.81 127 ALA B C 1
ATOM 2261 O O . ALA B 1 127 ? 14.117 -16.359 0.695 1 97.81 127 ALA B O 1
ATOM 2262 N N . ASP B 1 128 ? 11.914 -16.812 0.302 1 97.38 128 ASP B N 1
ATOM 2263 C CA . ASP B 1 128 ? 12.164 -17.734 -0.797 1 97.38 128 ASP B CA 1
ATOM 2264 C C . ASP B 1 128 ? 11.781 -17.109 -2.139 1 97.38 128 ASP B C 1
ATOM 2266 O O . ASP B 1 128 ? 12.391 -17.422 -3.166 1 97.38 128 ASP B O 1
ATOM 2270 N N . LEU B 1 129 ? 10.773 -16.25 -2.105 1 97.12 129 LEU B N 1
ATOM 2271 C CA . LEU B 1 129 ? 10.18 -15.656 -3.295 1 97.12 129 LEU B CA 1
ATOM 2272 C C . LEU B 1 129 ? 9.961 -14.156 -3.098 1 97.12 129 LEU B C 1
ATOM 2274 O O . LEU B 1 129 ? 9.914 -13.672 -1.965 1 97.12 129 LEU B O 1
ATOM 2278 N N . VAL B 1 130 ? 9.891 -13.445 -4.203 1 97.19 130 VAL B N 1
ATOM 2279 C CA . VAL B 1 130 ? 9.586 -12.016 -4.148 1 97.19 130 VAL B CA 1
ATOM 2280 C C . VAL B 1 130 ? 8.484 -11.688 -5.148 1 97.19 130 VAL B C 1
ATOM 2282 O O . VAL B 1 130 ? 8.461 -12.219 -6.262 1 97.19 130 VAL B O 1
ATOM 2285 N N . ASP B 1 131 ? 7.5 -10.945 -4.719 1 97 131 ASP B N 1
ATOM 2286 C CA . ASP B 1 131 ? 6.48 -10.43 -5.625 1 97 131 ASP B CA 1
ATOM 2287 C C . ASP B 1 131 ? 6.086 -9.008 -5.254 1 97 131 ASP B C 1
ATOM 2289 O O . ASP B 1 131 ? 6.809 -8.328 -4.523 1 97 131 ASP B O 1
ATOM 2293 N N . MET B 1 132 ? 4.977 -8.523 -5.852 1 97.5 132 MET B N 1
ATOM 2294 C CA . MET B 1 132 ? 4.684 -7.102 -5.664 1 97.5 132 MET B CA 1
ATOM 2295 C C . MET B 1 132 ? 3.312 -6.914 -5.02 1 97.5 132 MET B C 1
ATOM 2297 O O . MET B 1 132 ? 2.951 -5.801 -4.637 1 97.5 132 MET B O 1
ATOM 2301 N N . GLU B 1 133 ? 2.49 -8.031 -4.852 1 98.31 133 GLU B N 1
ATOM 2302 C CA . GLU B 1 133 ? 1.117 -7.793 -4.418 1 98.31 133 GLU B CA 1
ATOM 2303 C C . GLU B 1 133 ? 0.75 -8.68 -3.234 1 98.31 133 GLU B C 1
ATOM 2305 O O . GLU B 1 133 ? -0.191 -8.391 -2.496 1 98.31 133 GLU B O 1
ATOM 2310 N N . GLY B 1 134 ? 1.422 -9.789 -3.002 1 98.81 134 GLY B N 1
ATOM 2311 C CA . GLY B 1 134 ? 0.968 -10.859 -2.127 1 98.81 134 GLY B CA 1
ATOM 2312 C C . GLY B 1 134 ? 0.618 -10.383 -0.73 1 98.81 134 GLY B C 1
ATOM 2313 O O . GLY B 1 134 ? -0.465 -10.672 -0.22 1 98.81 134 GLY B O 1
ATOM 2314 N N . PHE B 1 135 ? 1.524 -9.625 -0.091 1 98.94 135 PHE B N 1
ATOM 2315 C CA . PHE B 1 135 ? 1.292 -9.141 1.267 1 98.94 135 PHE B CA 1
ATOM 2316 C C . PHE B 1 135 ? 0.055 -8.258 1.322 1 98.94 135 PHE B C 1
ATOM 2318 O O . PHE B 1 135 ? -0.755 -8.367 2.244 1 98.94 135 PHE B O 1
ATOM 2325 N N . ALA B 1 136 ? -0.081 -7.344 0.375 1 98.88 136 ALA B N 1
ATOM 2326 C CA . ALA B 1 136 ? -1.196 -6.402 0.344 1 98.88 136 ALA B CA 1
ATOM 2327 C C . ALA B 1 136 ? -2.531 -7.133 0.256 1 98.88 136 ALA B C 1
ATOM 2329 O O . ALA B 1 136 ? -3.486 -6.781 0.953 1 98.88 136 ALA B O 1
ATOM 2330 N N . VAL B 1 137 ? -2.594 -8.188 -0.585 1 98.88 137 VAL B N 1
ATOM 2331 C CA . VAL B 1 137 ? -3.811 -8.984 -0.743 1 98.88 137 VAL B CA 1
ATOM 2332 C C . VAL B 1 137 ? -4.137 -9.695 0.568 1 98.88 137 VAL B C 1
ATOM 2334 O O . VAL B 1 137 ? -5.2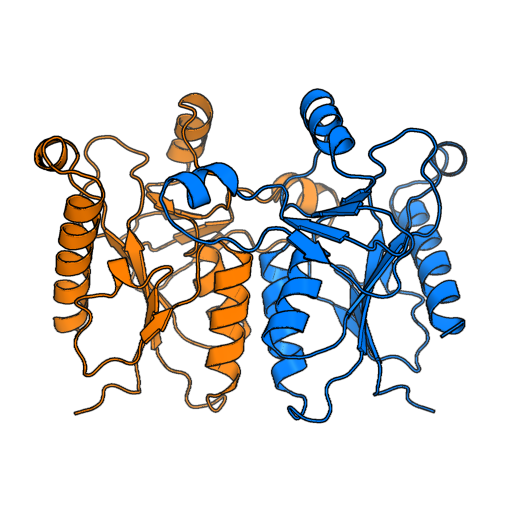66 -9.625 1.055 1 98.88 137 VAL B O 1
ATOM 2337 N N . ALA B 1 138 ? -3.141 -10.312 1.162 1 98.88 138 ALA B N 1
ATOM 2338 C CA . ALA B 1 138 ? -3.33 -11.047 2.408 1 98.88 138 ALA B CA 1
ATOM 2339 C C . ALA B 1 138 ? -3.773 -10.117 3.533 1 98.88 138 ALA B C 1
ATOM 2341 O O . ALA B 1 138 ? -4.672 -10.453 4.309 1 98.88 138 ALA B O 1
ATOM 2342 N N . TYR B 1 139 ? -3.145 -8.977 3.58 1 98.88 139 TYR B N 1
ATOM 2343 C CA . TYR B 1 139 ? -3.461 -8.023 4.637 1 98.88 139 TYR B CA 1
ATOM 2344 C C . TYR B 1 139 ? -4.891 -7.512 4.5 1 98.88 139 TYR B C 1
ATOM 2346 O O . TYR B 1 139 ? -5.621 -7.43 5.492 1 98.88 139 TYR B O 1
ATOM 2354 N N . ALA B 1 140 ? -5.266 -7.133 3.273 1 98.75 140 ALA B N 1
ATOM 2355 C CA . ALA B 1 140 ? -6.637 -6.676 3.041 1 98.75 140 ALA B CA 1
ATOM 2356 C C . ALA B 1 140 ? -7.648 -7.738 3.461 1 98.75 140 ALA B C 1
ATOM 2358 O O . ALA B 1 140 ? -8.648 -7.426 4.109 1 98.75 140 ALA B O 1
ATOM 2359 N N . CYS B 1 141 ? -7.355 -8.984 3.123 1 98.56 141 CYS B N 1
ATOM 2360 C CA . CYS B 1 141 ? -8.242 -10.078 3.502 1 98.56 141 CYS B CA 1
ATOM 2361 C C . CYS B 1 141 ? -8.367 -10.188 5.016 1 98.56 141 CYS B C 1
ATOM 2363 O O . CYS B 1 141 ? -9.477 -10.273 5.547 1 98.56 141 CYS B O 1
ATOM 2365 N N . ALA B 1 142 ? -7.25 -10.102 5.672 1 97.81 142 ALA B N 1
ATOM 2366 C CA . ALA B 1 142 ? -7.234 -10.234 7.125 1 97.81 142 ALA B CA 1
ATOM 2367 C C . ALA B 1 142 ? -8.055 -9.125 7.781 1 97.81 142 ALA B C 1
ATOM 2369 O O . ALA B 1 142 ? -8.797 -9.383 8.734 1 97.81 142 ALA B O 1
ATOM 2370 N N . GLN B 1 143 ? -7.953 -7.926 7.277 1 96.94 143 GLN B N 1
ATOM 2371 C CA . GLN B 1 143 ? -8.602 -6.77 7.883 1 96.94 143 GLN B CA 1
ATOM 2372 C C . GLN B 1 143 ? -10.117 -6.82 7.691 1 96.94 143 GLN B C 1
ATOM 2374 O O . GLN B 1 143 ? -10.867 -6.258 8.492 1 96.94 143 GLN B O 1
ATOM 2379 N N . VAL B 1 144 ? -10.539 -7.535 6.672 1 95.44 144 VAL B N 1
ATOM 2380 C CA . VAL B 1 144 ? -11.969 -7.539 6.406 1 95.44 144 VAL B CA 1
ATOM 2381 C C . VAL B 1 144 ? -12.562 -8.891 6.781 1 95.44 144 VAL B C 1
ATOM 2383 O O . VAL B 1 144 ? -13.758 -9.133 6.59 1 95.44 144 VAL B O 1
ATOM 2386 N N . GLY B 1 145 ? -11.75 -9.805 7.238 1 95.19 145 GLY B N 1
ATOM 2387 C CA . GLY B 1 145 ? -12.219 -11.07 7.762 1 95.19 145 GLY B CA 1
ATOM 2388 C C . GLY B 1 145 ? -12.406 -12.133 6.688 1 95.19 145 GLY B C 1
ATOM 2389 O O . GLY B 1 145 ? -13.289 -12.984 6.793 1 95.19 145 GLY B O 1
ATOM 2390 N N . ALA B 1 146 ? -11.727 -12.078 5.578 1 97.31 146 ALA B N 1
ATOM 2391 C CA . ALA B 1 146 ? -11.773 -13.078 4.516 1 97.31 146 ALA B CA 1
ATOM 2392 C C . ALA B 1 146 ? -10.57 -14.023 4.598 1 97.31 146 ALA B C 1
ATOM 2394 O O . ALA B 1 146 ? -9.469 -13.602 4.969 1 97.31 146 ALA B O 1
ATOM 2395 N N . GLN B 1 147 ? -10.781 -15.266 4.234 1 97.5 147 GLN B N 1
ATOM 2396 C CA . GLN B 1 147 ? -9.68 -16.203 4.086 1 97.5 147 GLN B CA 1
ATOM 2397 C C . GLN B 1 147 ? -8.891 -15.922 2.809 1 97.5 147 GLN B C 1
ATOM 2399 O O . GLN B 1 147 ? -9.445 -15.43 1.825 1 97.5 147 GLN B O 1
ATOM 2404 N N . CYS B 1 148 ? -7.582 -16.281 2.885 1 98.5 148 CYS B N 1
ATOM 2405 C CA . CYS B 1 148 ? -6.711 -15.961 1.755 1 98.5 148 CYS B CA 1
ATOM 2406 C C . CYS B 1 148 ? -5.703 -17.078 1.521 1 98.5 148 CYS B C 1
ATOM 2408 O O . CYS B 1 148 ? -5.145 -17.625 2.473 1 98.5 148 CYS B O 1
ATOM 2410 N N . ARG B 1 149 ? -5.512 -17.406 0.288 1 98.44 149 ARG B N 1
ATOM 2411 C CA . ARG B 1 149 ? -4.441 -18.281 -0.167 1 98.44 149 ARG B CA 1
ATOM 2412 C C . ARG B 1 149 ? -3.598 -17.609 -1.242 1 98.44 149 ARG B C 1
ATOM 2414 O O . ARG B 1 149 ? -4.129 -16.938 -2.125 1 98.44 149 ARG B O 1
ATOM 2421 N N . LEU B 1 150 ? -2.299 -17.797 -1.064 1 98.81 150 LEU B N 1
ATOM 2422 C CA . LEU B 1 150 ? -1.365 -17.297 -2.068 1 98.81 150 LEU B CA 1
ATOM 2423 C C . LEU B 1 150 ? -0.832 -18.438 -2.93 1 98.81 150 LEU B C 1
ATOM 2425 O O . LEU B 1 150 ? -0.404 -19.469 -2.404 1 98.81 150 LEU B O 1
ATOM 2429 N N . VAL B 1 151 ? -0.864 -18.25 -4.246 1 98.69 151 VAL B N 1
ATOM 2430 C CA . VAL B 1 151 ? -0.338 -19.219 -5.195 1 98.69 151 VAL B CA 1
ATOM 2431 C C . VAL B 1 151 ? 0.551 -18.516 -6.219 1 98.69 151 VAL B C 1
ATOM 2433 O O . VAL B 1 151 ? 0.088 -17.641 -6.957 1 98.69 151 VAL B O 1
ATOM 2436 N N . LYS B 1 152 ? 1.776 -18.906 -6.18 1 98.31 152 LYS B N 1
ATOM 2437 C CA . LYS B 1 152 ? 2.762 -18.219 -7.016 1 98.31 152 LYS B CA 1
ATOM 2438 C C . LYS B 1 152 ? 3.514 -19.219 -7.895 1 98.31 152 LYS B C 1
ATOM 2440 O O . LYS B 1 152 ? 3.797 -20.344 -7.469 1 98.31 152 LYS B O 1
ATOM 2445 N N . HIS B 1 153 ? 3.805 -18.7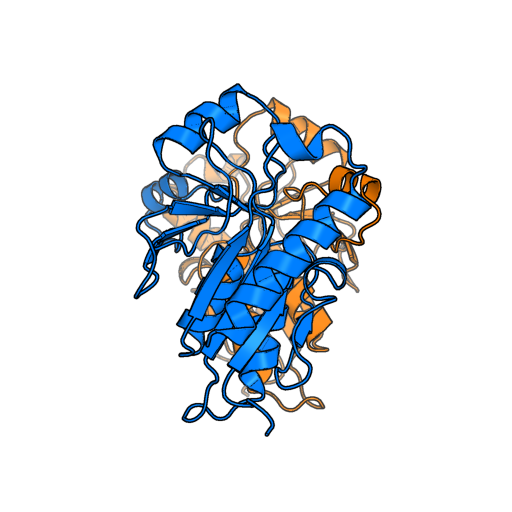97 -9.094 1 97.62 153 HIS B N 1
ATOM 2446 C CA . HIS B 1 153 ? 4.586 -19.625 -10 1 97.62 153 HIS B CA 1
ATOM 2447 C C . HIS B 1 153 ? 5.902 -18.953 -10.375 1 97.62 153 HIS B C 1
ATOM 2449 O O . HIS B 1 153 ? 5.93 -17.75 -10.68 1 97.62 153 HIS B O 1
ATOM 2455 N N . VAL B 1 154 ? 6.973 -19.641 -10.242 1 95 154 VAL B N 1
ATOM 2456 C CA . VAL B 1 154 ? 8.297 -19.234 -10.703 1 95 154 VAL B CA 1
ATOM 2457 C C . VAL B 1 154 ? 8.672 -20.016 -11.961 1 95 154 VAL B C 1
ATOM 2459 O O . VAL B 1 154 ? 8.75 -21.25 -11.938 1 95 154 VAL B O 1
ATOM 2462 N N . SER B 1 155 ? 8.859 -19.188 -12.969 1 87.12 155 SER B N 1
ATOM 2463 C CA . SER B 1 155 ? 9.227 -19.812 -14.227 1 87.12 155 SER B CA 1
ATOM 2464 C C . SER B 1 155 ? 10.641 -20.391 -14.164 1 87.12 155 SER B C 1
ATOM 2466 O O . SER B 1 155 ? 11.508 -19.859 -13.477 1 87.12 155 SER B O 1
ATOM 2468 N N . ASP B 1 156 ? 10.812 -21.609 -14.664 1 72.69 156 ASP B N 1
ATOM 2469 C CA . ASP B 1 156 ? 12.125 -22.234 -14.789 1 72.69 156 ASP B CA 1
ATOM 2470 C C . ASP B 1 156 ? 12.961 -21.547 -15.875 1 72.69 156 ASP B C 1
ATOM 2472 O O . ASP B 1 156 ? 12.594 -21.562 -17.047 1 72.69 156 ASP B O 1
ATOM 2476 N N . THR B 1 157 ? 13.953 -20.625 -15.32 1 59.97 157 THR B N 1
ATOM 2477 C CA . THR B 1 157 ? 14.805 -19.875 -16.234 1 59.97 157 THR B CA 1
ATOM 2478 C C . THR B 1 157 ? 15.469 -20.812 -17.25 1 59.97 157 THR B C 1
ATOM 2480 O O . THR B 1 157 ? 15.719 -20.422 -18.391 1 59.97 157 THR B O 1
ATOM 2483 N N . ALA B 1 158 ? 16.031 -21.984 -16.891 1 51.66 158 ALA B N 1
ATOM 2484 C CA . ALA B 1 158 ? 16.688 -22.891 -17.828 1 51.66 158 ALA B CA 1
ATOM 2485 C C . ALA B 1 158 ? 15.766 -23.234 -19 1 51.66 158 ALA B C 1
ATOM 2487 O O . ALA B 1 158 ? 16.188 -23.281 -20.156 1 51.66 158 ALA B O 1
ATOM 2488 N N . ASP B 1 159 ? 14.531 -23.406 -18.781 1 46.59 159 ASP B N 1
ATOM 2489 C CA . ASP B 1 159 ? 13.57 -23.766 -19.828 1 46.59 159 ASP B CA 1
ATOM 2490 C C . ASP B 1 159 ? 13.055 -22.531 -20.547 1 46.59 159 ASP B C 1
ATOM 2492 O O . ASP B 1 159 ? 12.758 -22.578 -21.75 1 46.59 159 ASP B O 1
ATOM 2496 N N . ASP B 1 160 ? 13.172 -21.328 -19.812 1 52.5 160 ASP B N 1
ATOM 2497 C CA . ASP B 1 160 ? 12.461 -20.156 -20.328 1 52.5 160 ASP B CA 1
ATOM 2498 C C . ASP B 1 160 ? 13.422 -19.188 -21.016 1 52.5 160 ASP B C 1
ATOM 2500 O O . ASP B 1 160 ? 13.016 -18.109 -21.438 1 52.5 160 ASP B O 1
ATOM 2504 N N . SER B 1 161 ? 14.664 -19.516 -20.859 1 52.31 161 SER B N 1
ATOM 2505 C CA . SER B 1 161 ? 15.641 -18.641 -21.5 1 52.31 161 SER B CA 1
ATOM 2506 C C . SER B 1 161 ? 15.312 -18.438 -22.969 1 52.31 161 SER B C 1
ATOM 2508 O O . SER B 1 161 ? 15.695 -17.438 -23.562 1 52.31 161 SER B O 1
ATOM 2510 N N . ALA B 1 162 ? 14.578 -19.359 -23.516 1 53.44 162 ALA B N 1
ATOM 2511 C CA . ALA B 1 162 ? 14.273 -19.266 -24.938 1 53.44 162 ALA B CA 1
ATOM 2512 C C . ALA B 1 162 ? 12.977 -18.5 -25.172 1 53.44 162 ALA B C 1
ATOM 2514 O O . ALA B 1 162 ? 12.688 -18.094 -26.297 1 53.44 162 ALA B O 1
ATOM 2515 N N . LEU B 1 163 ? 12.266 -18.25 -24.109 1 55.44 163 LEU B N 1
ATOM 2516 C CA . LEU B 1 163 ? 10.969 -17.625 -24.297 1 55.44 163 LEU B CA 1
ATOM 2517 C C . LEU B 1 163 ? 11.055 -16.125 -24.047 1 55.44 163 LEU B C 1
ATOM 2519 O O . LEU B 1 163 ? 11.844 -15.664 -23.219 1 55.44 163 LEU B O 1
ATOM 2523 N N . ASP B 1 164 ? 10.305 -15.422 -24.922 1 71.25 164 ASP B N 1
ATOM 2524 C CA . ASP B 1 164 ? 10.148 -14.008 -24.641 1 71.25 164 ASP B CA 1
ATOM 2525 C C . ASP B 1 164 ? 9.227 -13.789 -23.438 1 71.25 164 ASP B C 1
ATOM 2527 O O . ASP B 1 164 ? 8.609 -14.734 -22.953 1 71.25 164 ASP B O 1
ATOM 2531 N N . TRP B 1 165 ? 9.211 -12.664 -22.922 1 74.81 165 TRP B N 1
ATOM 2532 C CA . TRP B 1 165 ? 8.531 -12.312 -21.672 1 74.81 165 TRP B CA 1
ATOM 2533 C C . TRP B 1 165 ? 7.055 -12.688 -21.75 1 74.81 165 TRP B C 1
ATOM 2535 O O . TRP B 1 165 ? 6.535 -13.344 -20.844 1 74.81 165 TRP B O 1
ATOM 2545 N N . PRO B 1 166 ? 6.375 -12.438 -22.859 1 77.56 166 PRO B N 1
ATOM 2546 C CA . PRO B 1 166 ? 4.953 -12.797 -22.938 1 77.56 166 PRO B CA 1
ATOM 2547 C C . PRO B 1 166 ? 4.715 -14.297 -22.859 1 77.56 166 PRO B C 1
ATOM 2549 O O . PRO B 1 166 ? 3.764 -14.75 -22.219 1 77.56 166 PRO B O 1
ATOM 2552 N N . ALA B 1 167 ? 5.574 -15.047 -23.469 1 81.06 167 ALA B N 1
ATOM 2553 C CA . ALA B 1 167 ? 5.441 -16.5 -23.453 1 81.06 167 ALA B CA 1
ATOM 2554 C C . ALA B 1 167 ? 5.695 -17.062 -22.047 1 81.06 167 ALA B C 1
ATOM 2556 O O . ALA B 1 167 ? 5.066 -18.031 -21.641 1 81.06 167 ALA B O 1
ATOM 2557 N N . ARG B 1 168 ? 6.57 -16.406 -21.391 1 84.12 168 ARG B N 1
ATOM 2558 C CA . ARG B 1 168 ? 6.871 -16.859 -20.031 1 84.12 168 ARG B CA 1
ATOM 2559 C C . ARG B 1 168 ? 5.684 -16.625 -19.109 1 84.12 168 ARG B C 1
ATOM 2561 O O . ARG B 1 168 ? 5.348 -17.484 -18.297 1 84.12 168 ARG B O 1
ATOM 2568 N N . ILE B 1 169 ? 5.016 -15.531 -19.297 1 89.06 169 ILE B N 1
ATOM 2569 C CA . ILE B 1 169 ? 3.855 -15.195 -18.469 1 89.06 169 ILE B CA 1
ATOM 2570 C C . ILE B 1 169 ? 2.707 -16.156 -18.797 1 89.06 169 ILE B C 1
ATOM 2572 O O . ILE B 1 169 ? 2 -16.609 -17.891 1 89.06 169 ILE B O 1
ATOM 2576 N N . ASP B 1 170 ? 2.557 -16.453 -20.078 1 92.5 170 ASP B N 1
ATOM 2577 C CA . ASP B 1 170 ? 1.493 -17.359 -20.484 1 92.5 170 ASP B CA 1
ATOM 2578 C C . ASP B 1 170 ? 1.691 -18.75 -19.875 1 92.5 170 ASP B C 1
ATOM 2580 O O . ASP B 1 170 ? 0.731 -19.375 -19.422 1 92.5 170 ASP B O 1
ATOM 2584 N N . ALA B 1 171 ? 2.941 -19.188 -19.906 1 92.69 171 ALA B N 1
ATOM 2585 C CA . ALA B 1 171 ? 3.25 -20.484 -19.328 1 92.69 171 ALA B CA 1
ATOM 2586 C C . ALA B 1 171 ? 2.926 -20.5 -17.828 1 92.69 171 ALA B C 1
ATOM 2588 O O . ALA B 1 171 ? 2.338 -21.469 -17.328 1 92.69 171 ALA B O 1
ATOM 2589 N N . SER B 1 172 ? 3.264 -19.469 -17.188 1 95.12 172 SER B N 1
ATOM 2590 C CA . SER B 1 172 ? 2.957 -19.359 -15.766 1 95.12 172 SER B CA 1
ATOM 2591 C C . SER B 1 172 ? 1.452 -19.344 -15.523 1 95.12 172 SER B C 1
ATOM 2593 O O . SER B 1 172 ? 0.955 -19.984 -14.609 1 95.12 172 SER B O 1
ATOM 2595 N N . ALA B 1 173 ? 0.79 -18.609 -16.375 1 97 173 ALA B N 1
ATOM 2596 C CA . ALA B 1 173 ? -0.662 -18.5 -16.25 1 97 173 ALA B CA 1
ATOM 2597 C C . ALA B 1 173 ? -1.322 -19.875 -16.375 1 97 173 ALA B C 1
ATOM 2599 O O . ALA B 1 173 ? -2.299 -20.172 -15.688 1 97 173 ALA B O 1
ATOM 2600 N N . ARG B 1 174 ? -0.786 -20.672 -17.234 1 97.12 174 ARG B N 1
ATOM 2601 C CA . ARG B 1 174 ? -1.334 -22.016 -17.438 1 97.12 174 ARG B CA 1
ATOM 2602 C C . ARG B 1 174 ? -1.131 -22.875 -16.188 1 97.12 174 ARG B C 1
ATOM 2604 O O . ARG B 1 174 ? -2.033 -23.609 -15.781 1 97.12 174 ARG B O 1
ATOM 2611 N N . GLU B 1 175 ? 0.038 -22.766 -15.633 1 96.88 175 GLU B N 1
ATOM 2612 C CA . GLU B 1 175 ? 0.317 -23.531 -14.422 1 96.88 175 GLU B CA 1
ATOM 2613 C C . GLU B 1 175 ? -0.59 -23.094 -13.273 1 96.88 175 GLU B C 1
ATOM 2615 O O . GLU B 1 175 ? -1.099 -23.922 -12.523 1 96.88 175 GLU B O 1
ATOM 2620 N N . LEU B 1 176 ? -0.828 -21.859 -13.148 1 98.12 176 LEU B N 1
ATOM 2621 C CA . LEU B 1 176 ? -1.699 -21.312 -12.117 1 98.12 176 LEU B CA 1
ATOM 2622 C C . LEU B 1 176 ? -3.139 -21.766 -12.32 1 98.12 176 LEU B C 1
ATOM 2624 O O . LEU B 1 176 ? -3.82 -22.125 -11.359 1 98.12 176 LEU B O 1
ATOM 2628 N N . ALA B 1 177 ? -3.568 -21.781 -13.555 1 98.19 177 ALA B N 1
ATOM 2629 C CA . ALA B 1 177 ? -4.914 -22.234 -13.883 1 98.19 177 ALA B CA 1
ATOM 2630 C C . ALA B 1 177 ? -5.098 -23.703 -13.531 1 98.19 177 ALA B C 1
ATOM 2632 O O . ALA B 1 177 ? -6.148 -24.109 -13.023 1 98.19 177 ALA B O 1
ATOM 2633 N N . LEU B 1 178 ? -4.094 -24.484 -13.828 1 97.5 178 LEU B N 1
ATOM 2634 C CA . LEU B 1 178 ? -4.145 -25.906 -13.508 1 97.5 178 LEU B CA 1
ATOM 2635 C C . LEU B 1 178 ? -4.309 -26.109 -12.008 1 97.5 178 LEU B C 1
ATOM 2637 O O . LEU B 1 178 ? -5.078 -26.969 -11.578 1 97.5 178 LEU B O 1
ATOM 2641 N N . TRP B 1 179 ? -3.633 -25.344 -11.219 1 97.62 179 TRP B N 1
ATOM 2642 C CA . TRP B 1 179 ? -3.758 -25.422 -9.766 1 97.62 179 TRP B CA 1
ATOM 2643 C C . TRP B 1 179 ? -5.176 -25.078 -9.32 1 97.62 179 TRP B C 1
ATOM 2645 O O . TRP B 1 179 ? -5.738 -25.75 -8.453 1 97.62 179 TRP B O 1
ATOM 2655 N N . LEU B 1 180 ? -5.762 -24.047 -9.906 1 97.69 180 LEU B N 1
ATOM 2656 C CA . LEU B 1 180 ? -7.109 -23.609 -9.562 1 97.69 180 LEU B CA 1
ATOM 2657 C C . LEU B 1 180 ? -8.133 -24.703 -9.875 1 97.69 180 LEU B C 1
ATOM 2659 O O . LEU B 1 180 ? -9.094 -24.891 -9.133 1 97.69 180 LEU B O 1
ATOM 2663 N N . ARG B 1 181 ? -7.891 -25.469 -10.953 1 96.06 181 ARG B N 1
ATOM 2664 C CA . ARG B 1 181 ? -8.82 -26.516 -11.375 1 96.06 181 ARG B CA 1
ATOM 2665 C C . ARG B 1 181 ? -8.859 -27.641 -10.352 1 96.06 181 ARG B C 1
ATOM 2667 O O . ARG B 1 181 ? -9.852 -28.375 -10.266 1 96.06 181 ARG B O 1
ATOM 2674 N N . ALA B 1 182 ? -7.824 -27.734 -9.617 1 93.56 182 ALA B N 1
ATOM 2675 C CA . ALA B 1 182 ? -7.719 -28.828 -8.648 1 93.56 182 ALA B CA 1
ATOM 2676 C C . ALA B 1 182 ? -8.406 -28.453 -7.34 1 93.56 182 ALA B C 1
ATOM 2678 O O . ALA B 1 182 ? -8.508 -29.281 -6.43 1 93.56 182 ALA B O 1
ATOM 2679 N N . LEU B 1 183 ? -8.859 -27.266 -7.145 1 89.38 183 LEU B N 1
ATOM 2680 C CA . LEU B 1 183 ? -9.586 -26.844 -5.949 1 89.38 183 LEU B CA 1
ATOM 2681 C C . LEU B 1 183 ? -11.008 -27.391 -5.957 1 89.38 183 LEU B C 1
ATOM 2683 O O . LEU B 1 183 ? -11.664 -27.422 -7 1 89.38 183 LEU B O 1
#

Organism: NCBI:txid1990687

Radius of gyration: 20.83 Å; Cα contacts (8 Å, |Δi|>4): 836; chains: 2; bounding box: 47×55×47 Å

Secondary structure (DSSP, 8-state):
---TTEEEEESSTGGGTT--TTSEEEE--SSHHHHHHHHHHHHTTS-TT-PPEEEEEEE-EESSTT--EEE--SEEEETTS-HHHHHHTT-----EEE-TT--S-EEEE-SS----HHHHHHHHTT-SEEESSHHHHHHHHHHHT--EEEEEEE--HHHHTTS-HHHHHHHHHHHHHHHHHT-/---TTEEEEESSTGGGTT--TTSEEEE--SSHHHHHHHHHHHHTTS-TT-PPEEEEEEE-EESSTT--EEE--SEEEETTS-HHHHHHTT-----EEE-TT--S-EEEE-SS----HHHHHHHHTT-SEEESSHHHHHHHHHHHT--EEEEEEE--HHHHTTS-HHHHHHHHHHHHHHHHHT-

Nearest PDB structures (foldseek):
  3of3-assembly1_E  TM=7.146E-01  e=1.112E-09  Vibrio cholerae
  4l5y-assembly1_C  TM=6.263E-01  e=3.579E-05  Schistosoma mansoni
  5f7o-assembly1_C  TM=6.295E-01  e=5.604E-05  Schistosoma mansoni
  5f7z-assembly1_F  TM=6.369E-01  e=1.465E-04  Schistosoma mansoni
  4l6i-assembly1_C  TM=5.580E-01  e=1.134E-04  Schistosoma mansoni

Foldseek 3Di:
DAPDLEEEEEQDCLLQVLADPSHHYFHQHFALVSLLVSLLVVQVVDDLVRGHEYEYEEAWDFLDPPDFFKFWEQKEFQPPDPQVVQVVVVDHDPGMDGAPPTPHFYEYADQDDDPDNVSSNVVVVPGGIYGGHVSSNCVSCVVSVHHYIYMYGYFDCVVCVVPDPSVRSNVNSVSRNVVNVVD/DAPDLEEEEEQDCLLQVLADPSHHYFHQHFALVSLLCSLLVVQVVDPLVRGHEYEYEEAWAFLDPPDFFKFWEQKEFQPPDPQVVQVVVVDHDPGMDGAPPTPHFYEYADQDDDPDNVSSNVVVVPGGIYGGHVSSNCVSCVVSVHHYIYMY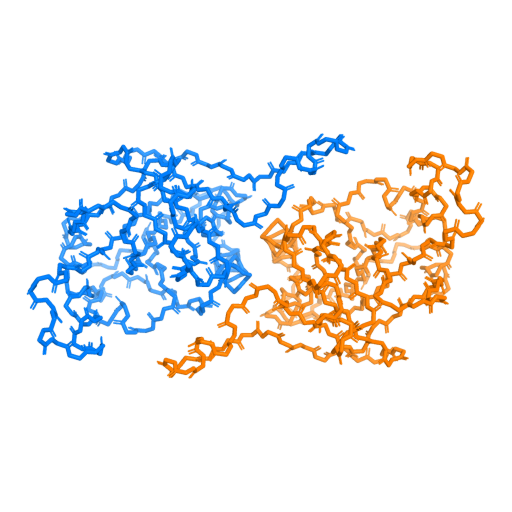GYFDCVVCVPPDPSVSSNVNSVSRNVVNVVD

pLDDT: mean 92.78, std 9.89, range [46.59, 98.94]

Sequence (366 aa):
MSRSDILVVSATKAEAVHVPPEFDVLITGIGKVSAAVAVAKALGDYPSSQKPLVVNIGTAGALHEHHSGLFTPSTVLNHDISGDAIRALGHEVADRLEMPEGDGSVLATGDVFVSDAGVRDVLAERADLVDMEGFAVAYACAQVGAQCRLVKHVSDTADDSALDWPARIDASARELALWLRALMSRSDILVVSATKAEAVHVPPEFDVLITGIGKVSAAVAVAKALGDYPSSQKPLVVNIGTAGALHEHHSGLFTPSTVLNHDISGDAIRALGHEVADRLEMPEGDGSVLATGDVFVSDAGVRDVLAERADLVDMEGFAVAYACAQVGAQCRLVKHVSDTADDSALDWPARIDASARELALWLRAL

Solvent-accessible surface area (backbone atoms only — not comparable to full-atom values): 18738 Å² total; per-residue (Å²): 122,77,39,76,57,35,37,37,34,26,43,42,66,65,50,47,68,52,50,59,83,44,45,46,76,45,72,33,36,58,29,30,46,39,20,6,22,43,49,20,45,56,54,58,75,39,52,86,90,57,54,35,41,33,36,38,44,40,71,36,44,58,50,46,88,88,53,54,42,80,43,32,37,22,31,31,23,37,63,55,42,41,53,68,63,42,42,73,73,75,41,77,66,88,41,70,44,79,32,76,94,34,73,74,41,28,32,28,15,30,44,49,78,81,74,50,65,68,61,39,55,61,48,35,75,74,25,42,29,37,39,35,35,61,33,23,43,47,50,23,26,56,77,69,66,28,52,56,44,49,40,34,28,22,74,49,59,88,76,38,70,82,45,55,70,70,55,48,43,46,53,42,10,46,54,52,22,55,56,59,69,71,103,122,76,39,75,58,35,37,36,34,23,44,42,67,66,50,48,66,52,49,58,83,46,47,47,77,45,71,33,36,58,30,30,46,38,20,6,22,44,48,20,45,57,54,57,76,39,54,85,91,56,54,36,41,33,37,37,44,41,73,37,44,57,50,46,89,88,53,52,44,80,43,32,37,23,30,30,22,38,64,54,42,42,52,69,64,41,42,74,72,74,40,76,66,90,42,70,46,80,30,75,92,36,72,74,39,28,33,28,16,30,43,50,76,81,76,50,65,67,62,39,52,60,47,34,74,75,26,43,30,36,39,35,34,63,33,24,43,46,49,24,26,57,78,70,67,30,50,56,43,51,40,35,30,23,73,50,58,88,77,38,69,79,46,55,71,69,54,48,42,47,52,41,11,48,54,52,24,55,56,58,68,71,103